Protein AF-A0A6B3GGZ6-F1 (afdb_monomer_lite)

Structure (mmCIF, N/CA/C/O backbone):
data_AF-A0A6B3GGZ6-F1
#
_entry.id   AF-A0A6B3GGZ6-F1
#
loop_
_atom_site.group_PDB
_atom_site.id
_atom_site.type_symbol
_atom_site.label_atom_id
_atom_site.label_alt_id
_atom_site.label_comp_id
_atom_site.label_asym_id
_atom_site.label_entity_id
_atom_site.label_seq_id
_atom_site.pdbx_PDB_ins_code
_atom_site.Cartn_x
_atom_site.Cartn_y
_atom_site.Cartn_z
_atom_site.occupancy
_atom_site.B_iso_or_equiv
_atom_site.auth_seq_id
_atom_site.auth_comp_id
_atom_site.auth_asym_id
_atom_site.auth_atom_id
_atom_site.pdbx_PDB_model_num
ATOM 1 N N . MET A 1 1 ? 21.243 -14.578 -27.673 1.00 45.22 1 MET A N 1
ATOM 2 C CA . MET A 1 1 ? 21.708 -15.782 -26.952 1.00 45.22 1 MET A CA 1
ATOM 3 C C . MET A 1 1 ? 20.954 -15.770 -25.636 1.00 45.22 1 MET A C 1
ATOM 5 O O . MET A 1 1 ? 21.068 -14.769 -24.945 1.00 45.22 1 MET A O 1
ATOM 9 N N . ALA A 1 2 ? 20.073 -16.740 -25.378 1.00 52.56 2 ALA A N 1
ATOM 10 C CA . ALA A 1 2 ? 19.270 -16.733 -24.153 1.00 52.56 2 ALA A CA 1
ATOM 11 C C . ALA A 1 2 ? 20.211 -16.759 -22.938 1.00 52.56 2 ALA A C 1
ATOM 13 O O . ALA A 1 2 ? 21.150 -17.553 -22.921 1.00 52.56 2 ALA A O 1
ATOM 14 N N . LEU A 1 3 ? 20.019 -15.845 -21.988 1.00 60.59 3 LEU A N 1
ATOM 15 C CA . LEU A 1 3 ? 20.798 -15.828 -20.754 1.00 60.59 3 LEU A CA 1
ATOM 16 C C . LEU A 1 3 ? 20.388 -17.015 -19.888 1.00 60.59 3 LEU A C 1
ATOM 18 O O . LEU A 1 3 ? 19.199 -17.301 -19.747 1.00 60.59 3 LEU A O 1
ATOM 22 N N . GLU A 1 4 ? 21.379 -17.684 -19.306 1.00 73.88 4 GLU A N 1
ATOM 23 C CA . GLU A 1 4 ? 21.150 -18.739 -18.322 1.00 73.88 4 GLU A CA 1
ATOM 24 C C . GLU A 1 4 ? 20.330 -18.181 -17.138 1.00 73.88 4 GLU A C 1
ATOM 26 O O . GLU A 1 4 ? 20.611 -17.059 -16.692 1.00 73.88 4 GLU A O 1
ATOM 31 N N . PRO A 1 5 ? 19.346 -18.929 -16.599 1.00 74.94 5 PRO A N 1
ATOM 32 C CA . PRO A 1 5 ? 18.453 -18.462 -15.531 1.00 74.94 5 PRO A CA 1
ATOM 33 C C . PRO A 1 5 ? 19.181 -17.844 -14.327 1.00 74.94 5 PRO A C 1
ATOM 35 O O . PRO A 1 5 ? 18.768 -16.806 -13.816 1.00 74.94 5 PRO A O 1
ATOM 38 N N . SER A 1 6 ? 20.331 -18.408 -13.947 1.00 81.81 6 SER A N 1
ATOM 39 C CA . SER A 1 6 ? 21.162 -17.928 -12.835 1.00 81.81 6 SER A CA 1
ATOM 40 C C . SER A 1 6 ? 21.778 -16.543 -13.070 1.00 81.81 6 SER A C 1
ATOM 42 O O . SER A 1 6 ? 21.967 -15.770 -12.131 1.00 81.81 6 SER A O 1
ATOM 44 N N . VAL A 1 7 ? 22.077 -16.189 -14.324 1.00 88.44 7 VAL A N 1
ATOM 45 C CA . VAL A 1 7 ? 22.629 -14.872 -14.675 1.00 88.44 7 VAL A CA 1
ATOM 46 C C . VAL A 1 7 ? 21.543 -13.806 -14.588 1.00 88.44 7 VAL A C 1
ATOM 48 O O . VAL A 1 7 ? 21.795 -12.698 -14.117 1.00 88.44 7 VAL A O 1
ATOM 51 N N . LEU A 1 8 ? 20.329 -14.139 -15.024 1.00 89.00 8 LEU A N 1
ATOM 52 C CA . LEU A 1 8 ? 19.184 -13.238 -14.954 1.00 89.00 8 LEU A CA 1
ATOM 53 C C . LEU A 1 8 ? 18.786 -12.955 -13.497 1.00 89.00 8 LEU A C 1
ATOM 55 O O . LEU A 1 8 ? 18.579 -11.799 -13.137 1.00 89.00 8 LEU A O 1
ATOM 59 N N . GLU A 1 9 ? 18.765 -13.984 -12.648 1.00 91.38 9 GLU A N 1
ATOM 60 C CA . GLU A 1 9 ? 18.542 -13.847 -11.201 1.00 91.38 9 GLU A CA 1
ATOM 61 C C . GLU A 1 9 ? 19.593 -12.952 -10.529 1.00 91.38 9 GLU A C 1
ATOM 63 O O . GLU A 1 9 ? 19.248 -12.067 -9.739 1.00 91.38 9 GLU A O 1
ATOM 68 N N . SER A 1 10 ? 20.873 -13.118 -10.885 1.00 93.81 10 SER A N 1
ATOM 69 C CA . SER A 1 10 ? 21.946 -12.249 -10.387 1.00 93.81 10 SER A CA 1
ATOM 70 C C . SER A 1 10 ? 21.726 -10.790 -10.794 1.00 93.81 10 SER A C 1
ATOM 72 O O . SER A 1 10 ? 21.858 -9.899 -9.961 1.00 93.81 10 SER A O 1
ATOM 74 N N . ARG A 1 11 ? 21.337 -10.529 -12.051 1.00 95.75 11 ARG A N 1
ATOM 75 C CA . ARG A 1 11 ? 21.076 -9.163 -12.541 1.00 95.75 11 ARG A CA 1
ATOM 76 C C . ARG A 1 11 ? 19.911 -8.499 -11.813 1.00 95.75 11 ARG A C 1
ATOM 78 O O . ARG A 1 11 ? 19.981 -7.310 -11.516 1.00 95.75 11 ARG A O 1
ATOM 85 N N . PHE A 1 12 ? 18.850 -9.248 -11.525 1.00 96.94 12 PHE A N 1
ATOM 86 C CA . PHE A 1 12 ? 17.720 -8.728 -10.759 1.00 96.94 12 PHE A CA 1
ATOM 87 C C . PHE A 1 12 ? 18.076 -8.468 -9.294 1.00 96.94 12 PHE A C 1
ATOM 89 O O . PHE A 1 12 ? 17.640 -7.459 -8.747 1.00 96.94 12 PHE A O 1
ATOM 96 N N . THR A 1 13 ? 18.900 -9.321 -8.681 1.00 97.00 13 THR A N 1
ATOM 97 C CA . THR A 1 13 ? 19.449 -9.068 -7.339 1.00 97.00 13 THR A CA 1
ATOM 98 C C . THR A 1 13 ? 20.275 -7.780 -7.325 1.00 97.00 13 THR A C 1
ATOM 100 O O . THR A 1 13 ? 20.044 -6.913 -6.485 1.00 97.00 13 THR A O 1
ATOM 103 N N . ASP A 1 14 ? 21.168 -7.599 -8.301 1.00 96.94 14 ASP A N 1
ATOM 104 C CA . ASP A 1 14 ? 21.978 -6.382 -8.429 1.00 96.94 14 ASP A CA 1
ATOM 105 C C . ASP A 1 14 ? 21.116 -5.131 -8.656 1.00 96.94 14 ASP A C 1
ATOM 107 O O . ASP A 1 14 ? 21.398 -4.069 -8.097 1.00 96.94 14 ASP A O 1
ATOM 111 N N . LEU A 1 15 ? 20.053 -5.242 -9.462 1.00 97.94 15 LEU A N 1
ATOM 112 C CA . LEU A 1 15 ? 19.096 -4.158 -9.680 1.00 97.94 15 LEU A CA 1
ATOM 113 C C . LEU A 1 15 ? 18.344 -3.807 -8.390 1.00 97.94 15 LEU A C 1
ATOM 115 O O . LEU A 1 15 ? 18.196 -2.628 -8.073 1.00 97.94 15 LEU A O 1
ATOM 119 N N . ALA A 1 16 ? 17.881 -4.814 -7.651 1.00 97.06 16 ALA A N 1
ATOM 120 C CA . ALA A 1 16 ? 17.139 -4.615 -6.414 1.00 97.06 16 ALA A CA 1
ATOM 121 C C . ALA A 1 16 ? 17.994 -3.947 -5.332 1.00 97.06 16 ALA A C 1
ATOM 123 O O . ALA A 1 16 ? 17.495 -3.088 -4.616 1.00 97.06 16 ALA A O 1
ATOM 124 N N . VAL A 1 17 ? 19.284 -4.286 -5.250 1.00 96.50 17 VAL A N 1
ATOM 125 C CA . VAL A 1 17 ? 20.232 -3.613 -4.348 1.00 96.50 17 VAL A CA 1
ATOM 126 C C . VAL A 1 17 ? 20.495 -2.166 -4.781 1.00 96.50 17 VAL A C 1
ATOM 128 O O . VAL A 1 17 ? 20.701 -1.302 -3.932 1.00 96.50 17 VAL A O 1
ATOM 131 N N . ALA A 1 18 ? 20.496 -1.885 -6.086 1.00 96.62 18 ALA A N 1
ATOM 132 C CA . ALA A 1 18 ? 20.765 -0.548 -6.611 1.00 96.62 18 ALA A CA 1
ATOM 133 C C . ALA A 1 18 ? 19.566 0.415 -6.513 1.00 96.62 18 ALA A C 1
ATOM 135 O O . ALA A 1 18 ? 19.774 1.625 -6.437 1.00 96.62 18 ALA A O 1
ATOM 136 N N . SER A 1 19 ? 18.327 -0.086 -6.559 1.00 97.06 19 SER A N 1
ATOM 137 C CA . SER A 1 19 ? 17.125 0.750 -6.438 1.00 97.06 19 SER A CA 1
ATOM 138 C C . SER A 1 19 ? 16.819 1.035 -4.973 1.00 97.06 19 SER A C 1
ATOM 140 O O . SER A 1 19 ? 16.546 0.118 -4.200 1.00 97.06 19 SER A O 1
ATOM 142 N N . ALA A 1 20 ? 16.780 2.316 -4.603 1.00 93.94 20 ALA A N 1
ATOM 143 C CA . ALA A 1 20 ? 16.434 2.714 -3.242 1.00 93.94 20 ALA A CA 1
ATOM 144 C C . ALA A 1 20 ? 14.936 2.528 -2.945 1.00 93.94 20 ALA A C 1
ATOM 146 O O . ALA A 1 20 ? 14.547 2.413 -1.785 1.00 93.94 20 ALA A O 1
ATOM 147 N N . ASN A 1 21 ? 14.099 2.502 -3.988 1.00 96.81 21 ASN A N 1
ATOM 148 C CA . ASN A 1 21 ? 12.647 2.597 -3.860 1.00 96.81 21 ASN A CA 1
ATOM 149 C C . ASN A 1 21 ? 11.876 1.339 -4.277 1.00 96.81 21 ASN A C 1
ATOM 151 O O . ASN A 1 21 ? 10.720 1.208 -3.894 1.00 96.81 21 ASN A O 1
ATOM 155 N N . PHE A 1 22 ? 12.452 0.422 -5.062 1.00 98.25 22 PHE A N 1
ATOM 156 C CA . PHE A 1 22 ? 11.686 -0.687 -5.657 1.00 98.25 22 PHE A CA 1
ATOM 157 C C . PHE A 1 22 ? 12.299 -2.072 -5.440 1.00 98.25 22 PHE A C 1
ATOM 159 O O . PHE A 1 22 ? 11.665 -3.074 -5.775 1.00 98.25 22 PHE A O 1
ATOM 166 N N . GLY A 1 23 ? 13.494 -2.163 -4.849 1.00 97.19 23 GLY A N 1
ATOM 167 C CA . GLY A 1 23 ? 14.188 -3.437 -4.645 1.00 97.19 23 GLY A CA 1
ATOM 168 C C . GLY A 1 23 ? 13.406 -4.466 -3.823 1.00 97.19 23 GLY A C 1
ATOM 169 O O . GLY A 1 23 ? 13.467 -5.661 -4.110 1.00 97.19 23 GLY A O 1
ATOM 170 N N . PHE A 1 24 ? 12.593 -4.013 -2.863 1.00 96.38 24 PHE A N 1
ATOM 171 C CA . PHE A 1 24 ? 11.777 -4.885 -2.008 1.00 96.38 24 PHE A CA 1
ATOM 172 C C . PHE A 1 24 ? 10.701 -5.678 -2.768 1.00 96.38 24 PHE A C 1
ATOM 174 O O . PHE A 1 24 ? 10.154 -6.639 -2.234 1.00 96.38 24 PHE A O 1
ATOM 181 N N . LEU A 1 25 ? 10.391 -5.315 -4.018 1.00 97.38 25 LEU A N 1
ATOM 182 C CA . LEU A 1 25 ? 9.430 -6.046 -4.847 1.00 97.38 25 LEU A CA 1
ATOM 183 C C . LEU A 1 25 ? 10.016 -7.308 -5.488 1.00 97.38 25 LEU A C 1
ATOM 185 O O . LEU A 1 25 ? 9.256 -8.087 -6.065 1.00 97.38 25 LEU A O 1
ATOM 189 N N . LEU A 1 26 ? 11.333 -7.529 -5.403 1.00 97.12 26 LEU A N 1
ATOM 190 C CA . LEU A 1 26 ? 11.998 -8.643 -6.082 1.00 97.12 26 LEU A CA 1
ATOM 191 C C . LEU A 1 26 ? 11.395 -10.022 -5.747 1.00 97.12 26 LEU A C 1
ATOM 193 O O . LEU A 1 26 ? 11.149 -10.783 -6.684 1.00 97.12 26 LEU A O 1
ATOM 197 N N . PRO A 1 27 ? 11.065 -10.350 -4.480 1.00 95.38 27 PRO A N 1
ATOM 198 C CA . PRO A 1 27 ? 10.418 -11.623 -4.151 1.00 95.38 27 PRO A CA 1
ATOM 199 C C . PRO A 1 27 ? 8.980 -11.747 -4.678 1.00 95.38 27 PRO A C 1
ATOM 201 O O . PRO A 1 27 ? 8.392 -12.826 -4.609 1.00 95.38 27 PRO A O 1
ATOM 204 N N . HIS A 1 28 ? 8.377 -10.650 -5.145 1.00 94.00 28 HIS A N 1
ATOM 205 C CA . HIS A 1 28 ? 6.959 -10.579 -5.487 1.00 94.00 28 HIS A CA 1
ATOM 206 C C . HIS A 1 28 ? 6.703 -10.551 -6.992 1.00 94.00 28 HIS A C 1
ATOM 208 O O . HIS A 1 28 ? 5.850 -11.309 -7.449 1.00 94.00 28 HIS A O 1
ATOM 214 N N . GLU A 1 29 ? 7.401 -9.697 -7.745 1.00 95.62 29 GLU A N 1
ATOM 215 C CA . GLU A 1 29 ? 7.378 -9.691 -9.214 1.00 95.62 29 GLU A CA 1
ATOM 216 C C . GLU A 1 29 ? 8.569 -8.875 -9.771 1.00 95.62 29 GLU A C 1
ATOM 218 O O . GLU A 1 29 ? 8.569 -7.643 -9.671 1.00 95.62 29 GLU A O 1
ATOM 223 N N . PRO A 1 30 ? 9.574 -9.523 -10.396 1.00 96.69 30 PRO A N 1
ATOM 224 C CA . PRO A 1 30 ? 10.767 -8.852 -10.921 1.00 96.69 30 PRO A CA 1
ATOM 225 C C . PRO A 1 30 ? 10.483 -7.734 -11.933 1.00 96.69 30 PRO A C 1
ATOM 227 O O . PRO A 1 30 ? 11.198 -6.729 -11.951 1.00 96.69 30 PRO A O 1
ATOM 230 N N . LEU A 1 31 ? 9.427 -7.848 -12.752 1.00 97.19 31 LEU A N 1
ATOM 231 C CA . LEU A 1 31 ? 9.066 -6.774 -13.686 1.00 97.19 31 LEU A CA 1
ATOM 232 C C . LEU A 1 31 ? 8.640 -5.482 -12.981 1.00 97.19 31 LEU A C 1
ATOM 234 O O . LEU A 1 31 ? 8.878 -4.400 -13.519 1.00 97.19 31 LEU A O 1
ATOM 238 N N . LEU A 1 32 ? 8.054 -5.563 -11.783 1.00 98.19 32 LEU A N 1
ATOM 239 C CA . LEU A 1 32 ? 7.732 -4.367 -11.005 1.00 98.19 32 LEU A CA 1
ATOM 240 C C . LEU A 1 32 ? 9.001 -3.661 -10.517 1.00 98.19 32 LEU A C 1
ATOM 242 O O . LEU A 1 32 ? 9.053 -2.432 -10.550 1.00 98.19 32 LEU A O 1
ATOM 246 N N . VAL A 1 33 ? 10.041 -4.417 -10.138 1.00 98.44 33 VAL A N 1
ATOM 247 C CA . VAL A 1 33 ? 11.360 -3.850 -9.805 1.00 98.44 33 VAL A CA 1
ATOM 248 C C . VAL A 1 33 ? 11.937 -3.137 -11.023 1.00 98.44 33 VAL A C 1
ATOM 250 O O . VAL A 1 33 ? 12.353 -1.989 -10.915 1.00 98.44 33 VAL A O 1
ATOM 253 N N . LEU A 1 34 ? 11.924 -3.789 -12.191 1.00 98.50 34 LEU A N 1
ATOM 254 C CA . LEU A 1 34 ? 12.492 -3.226 -13.416 1.00 98.50 34 LEU A CA 1
ATOM 255 C C . LEU A 1 34 ? 11.793 -1.937 -13.840 1.00 98.50 34 LEU A C 1
ATOM 257 O O . LEU A 1 34 ? 12.469 -0.933 -14.056 1.00 98.50 34 LEU A O 1
ATOM 261 N N . TYR A 1 35 ? 10.461 -1.926 -13.924 1.00 98.50 35 TYR A N 1
ATOM 262 C CA . TYR A 1 35 ? 9.738 -0.716 -14.314 1.00 98.50 35 TYR A CA 1
ATOM 263 C C . TYR A 1 35 ? 9.822 0.384 -13.249 1.00 98.50 35 TYR A C 1
ATOM 265 O O . TYR A 1 35 ? 10.009 1.543 -13.608 1.00 98.50 35 TYR A O 1
ATOM 273 N N . GLY A 1 36 ? 9.767 0.048 -11.956 1.00 98.19 36 GLY A N 1
ATOM 274 C CA . GLY A 1 36 ? 9.939 1.022 -10.875 1.00 98.19 36 GLY A CA 1
ATOM 275 C C . GLY A 1 36 ? 11.328 1.671 -10.889 1.00 98.19 36 GLY A C 1
ATOM 276 O O . GLY A 1 36 ? 11.446 2.895 -10.948 1.00 98.19 36 GLY A O 1
ATOM 277 N N . ALA A 1 37 ? 12.384 0.855 -10.956 1.00 98.31 37 ALA A N 1
ATOM 278 C CA . ALA A 1 37 ? 13.765 1.318 -11.086 1.00 98.31 37 ALA A CA 1
ATOM 279 C C . ALA A 1 37 ? 13.993 2.129 -12.373 1.00 98.31 37 ALA A C 1
ATOM 281 O O . ALA A 1 37 ? 14.742 3.104 -12.369 1.00 98.31 37 ALA A O 1
ATOM 282 N N . SER A 1 38 ? 13.318 1.765 -13.467 1.00 98.12 38 SER A N 1
ATOM 283 C CA . SER A 1 38 ? 13.341 2.517 -14.727 1.00 98.12 38 SER A CA 1
ATOM 284 C C . SER A 1 38 ? 12.743 3.915 -14.583 1.00 98.12 38 SER A C 1
ATOM 286 O O . SER A 1 38 ? 13.268 4.854 -15.180 1.00 98.12 38 SER A O 1
ATOM 288 N N . CYS A 1 39 ? 11.674 4.064 -13.793 1.00 96.44 39 CYS A N 1
ATOM 289 C CA . CYS A 1 39 ? 11.103 5.370 -13.460 1.00 96.44 39 CYS A CA 1
ATOM 290 C C . CYS A 1 39 ? 12.094 6.190 -12.631 1.00 96.44 39 CYS A C 1
ATOM 292 O O . CYS A 1 39 ? 12.425 7.317 -12.991 1.00 96.44 39 CYS A O 1
ATOM 294 N N . GLU A 1 40 ? 12.588 5.599 -11.540 1.00 96.38 40 GLU A N 1
ATOM 295 C CA . GLU A 1 40 ? 13.521 6.220 -10.595 1.00 96.38 40 GLU A CA 1
ATOM 296 C C . GLU A 1 40 ? 14.785 6.736 -11.297 1.00 96.38 40 GLU A C 1
ATOM 298 O O . GLU A 1 40 ? 15.144 7.903 -11.151 1.00 96.38 40 GLU A O 1
ATOM 303 N N . ALA A 1 41 ? 15.415 5.899 -12.126 1.00 97.56 41 ALA A N 1
ATOM 304 C CA . ALA A 1 41 ? 16.656 6.215 -12.831 1.00 97.56 41 ALA A CA 1
ATOM 305 C C . ALA A 1 41 ? 16.530 7.377 -13.829 1.00 97.56 41 ALA A C 1
ATOM 307 O O . ALA A 1 41 ? 17.515 8.066 -14.108 1.00 97.56 41 ALA A O 1
ATOM 308 N N . ARG A 1 42 ? 15.334 7.571 -14.398 1.00 95.94 42 ARG A N 1
ATOM 309 C CA . ARG A 1 42 ? 15.106 8.475 -15.533 1.00 95.94 42 ARG A CA 1
ATOM 310 C C . ARG A 1 42 ? 14.346 9.743 -15.185 1.00 95.94 42 ARG A C 1
ATOM 312 O O . ARG A 1 42 ? 14.390 10.678 -15.973 1.00 95.94 42 ARG A O 1
ATOM 319 N N . ALA A 1 43 ? 13.695 9.821 -14.026 1.00 94.12 43 ALA A N 1
ATOM 320 C CA . ALA A 1 43 ? 12.831 10.950 -13.669 1.00 94.12 43 ALA A CA 1
ATOM 321 C C . ALA A 1 43 ? 13.504 12.326 -13.847 1.00 94.12 43 ALA A C 1
ATOM 323 O O . ALA A 1 43 ? 12.873 13.270 -14.310 1.00 94.12 43 ALA A O 1
ATOM 324 N N . ALA A 1 44 ? 14.799 12.427 -13.528 1.00 92.31 44 ALA A N 1
ATOM 325 C CA . ALA A 1 44 ? 15.562 13.670 -13.639 1.00 92.31 44 ALA A CA 1
ATOM 326 C C . ALA A 1 44 ? 16.215 13.900 -15.019 1.00 92.31 44 ALA A C 1
ATOM 328 O O . ALA A 1 44 ? 16.563 15.032 -15.350 1.00 92.31 44 ALA A O 1
ATOM 329 N N . THR A 1 45 ? 16.428 12.847 -15.813 1.00 94.38 45 THR A N 1
ATOM 330 C CA . THR A 1 45 ? 17.270 12.882 -17.027 1.00 94.38 45 THR A CA 1
ATOM 331 C C . THR A 1 45 ? 16.494 12.652 -18.321 1.00 94.38 45 THR A C 1
ATOM 333 O O . THR A 1 45 ? 16.873 13.195 -19.355 1.00 94.38 45 THR A O 1
ATOM 336 N N . ALA A 1 46 ? 15.417 11.872 -18.267 1.00 95.69 46 ALA A N 1
ATOM 337 C CA . ALA A 1 46 ? 14.555 11.501 -19.382 1.00 95.69 46 ALA A CA 1
ATOM 338 C C . ALA A 1 46 ? 13.096 11.348 -18.887 1.00 95.69 46 ALA A C 1
ATOM 340 O O . ALA A 1 46 ? 12.588 10.226 -18.775 1.00 95.69 46 ALA A O 1
ATOM 341 N N . PRO A 1 47 ? 12.402 12.459 -18.564 1.00 94.94 47 PRO A N 1
ATOM 342 C CA . PRO A 1 47 ? 11.077 12.423 -17.940 1.00 94.94 47 PRO A CA 1
ATOM 343 C C . PRO A 1 47 ? 10.028 11.674 -18.775 1.00 94.94 47 PRO A C 1
ATOM 345 O O . PRO A 1 47 ? 9.265 10.883 -18.228 1.00 94.94 47 PRO A O 1
ATOM 348 N N . ALA A 1 48 ? 10.030 11.827 -20.103 1.00 93.81 48 ALA A N 1
ATOM 349 C CA . ALA A 1 48 ? 9.108 11.103 -20.984 1.00 93.81 48 ALA A CA 1
ATOM 350 C C . ALA A 1 48 ? 9.267 9.570 -20.896 1.00 93.81 48 ALA A C 1
ATOM 352 O O . ALA A 1 48 ? 8.277 8.835 -20.877 1.00 93.81 48 ALA A O 1
ATOM 353 N N . GLU A 1 49 ? 10.505 9.077 -20.794 1.00 95.56 49 GLU A N 1
ATOM 354 C CA . GLU A 1 49 ? 10.785 7.649 -20.604 1.00 95.56 49 GLU A CA 1
ATOM 355 C C . GLU A 1 49 ? 10.371 7.176 -19.203 1.00 95.56 49 GLU A C 1
ATOM 357 O O . GLU A 1 49 ? 9.824 6.081 -19.064 1.00 95.56 49 GLU A O 1
ATOM 362 N N . ALA A 1 50 ? 10.562 8.007 -18.171 1.00 96.25 50 ALA A N 1
ATOM 363 C CA . ALA A 1 50 ? 10.096 7.708 -16.817 1.00 96.25 50 ALA A CA 1
ATOM 364 C C . ALA A 1 50 ? 8.563 7.584 -16.756 1.00 96.25 50 ALA A C 1
ATOM 366 O O . ALA A 1 50 ? 8.045 6.634 -16.173 1.00 96.25 50 ALA A O 1
ATOM 367 N N . VAL A 1 51 ? 7.828 8.483 -17.421 1.00 95.56 51 VAL A N 1
ATOM 368 C CA . VAL A 1 51 ? 6.360 8.412 -17.537 1.00 95.56 51 VAL A CA 1
ATOM 369 C C . VAL A 1 51 ? 5.922 7.136 -18.266 1.00 95.56 51 VAL A C 1
ATOM 371 O O . VAL A 1 51 ? 4.970 6.472 -17.848 1.00 95.56 51 VAL A O 1
ATOM 374 N N . ALA A 1 52 ? 6.614 6.756 -19.345 1.00 95.00 52 ALA A N 1
ATOM 375 C CA . ALA A 1 52 ? 6.321 5.518 -20.063 1.00 95.00 52 ALA A CA 1
ATOM 376 C C . ALA A 1 52 ? 6.551 4.276 -19.182 1.00 95.00 52 ALA A C 1
ATOM 378 O O . ALA A 1 52 ? 5.697 3.385 -19.145 1.00 95.00 52 ALA A O 1
ATOM 379 N N . ALA A 1 53 ? 7.655 4.239 -18.432 1.00 96.81 53 ALA A N 1
ATOM 380 C CA . ALA A 1 53 ? 7.938 3.176 -17.471 1.00 96.81 53 ALA A CA 1
ATOM 381 C C . ALA A 1 53 ? 6.889 3.121 -16.345 1.00 96.81 53 ALA A C 1
ATOM 383 O O . ALA A 1 53 ? 6.465 2.029 -15.971 1.00 96.81 53 ALA A O 1
ATOM 384 N N . ALA A 1 54 ? 6.397 4.270 -15.871 1.00 97.12 54 ALA A N 1
ATOM 385 C CA . ALA A 1 54 ? 5.393 4.348 -14.808 1.00 97.12 54 ALA A CA 1
ATOM 386 C C . ALA A 1 54 ? 4.052 3.737 -15.241 1.00 97.12 54 ALA A C 1
ATOM 388 O O . ALA A 1 54 ? 3.410 2.998 -14.492 1.00 97.12 54 ALA A O 1
ATOM 389 N N . ARG A 1 55 ? 3.656 3.964 -16.497 1.00 95.12 55 ARG A N 1
ATOM 390 C CA . ARG A 1 55 ? 2.480 3.314 -17.098 1.00 95.12 55 ARG A CA 1
ATOM 391 C C . ARG A 1 55 ? 2.657 1.802 -17.198 1.00 95.12 55 ARG A C 1
ATOM 393 O O . ARG A 1 55 ? 1.760 1.049 -16.830 1.00 95.12 55 ARG A O 1
ATOM 400 N N . GLN A 1 56 ? 3.835 1.348 -17.630 1.00 95.62 56 GLN A N 1
ATOM 401 C CA . GLN A 1 56 ? 4.136 -0.084 -17.689 1.00 95.62 56 GLN A CA 1
ATOM 402 C C . GLN A 1 56 ? 4.160 -0.742 -16.303 1.00 95.62 56 GLN A C 1
ATOM 404 O O . GLN A 1 56 ? 3.655 -1.855 -16.157 1.00 95.62 56 GLN A O 1
ATOM 409 N N . PHE A 1 57 ? 4.668 -0.046 -15.282 1.00 97.81 57 PHE A N 1
ATOM 410 C CA . PHE A 1 57 ? 4.582 -0.476 -13.886 1.00 97.81 57 PHE A CA 1
ATOM 411 C C . PHE A 1 57 ? 3.120 -0.687 -13.467 1.00 97.81 57 PHE A C 1
ATOM 413 O O . PHE A 1 57 ? 2.770 -1.749 -12.951 1.00 97.81 57 PHE A O 1
ATOM 420 N N . GLY A 1 58 ? 2.251 0.289 -13.753 1.00 95.38 58 GLY A N 1
ATOM 421 C CA . GLY A 1 58 ? 0.816 0.188 -13.492 1.00 95.38 58 GLY A CA 1
ATOM 422 C C . GLY A 1 58 ? 0.156 -0.988 -14.217 1.00 95.38 58 GLY A C 1
ATOM 423 O O . GLY A 1 58 ? -0.619 -1.729 -13.615 1.00 95.38 58 GLY A O 1
ATOM 424 N N . ASP A 1 59 ? 0.492 -1.220 -15.48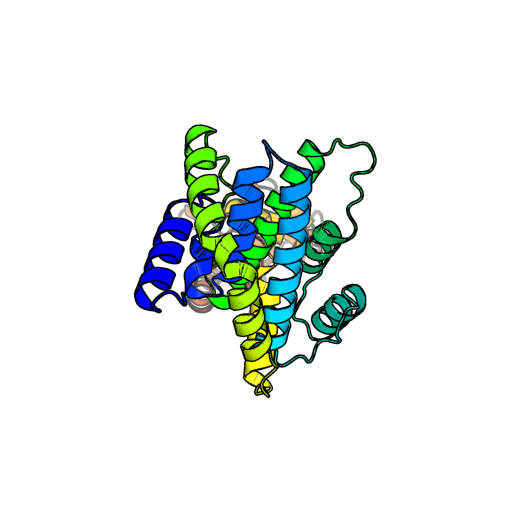5 1.00 93.38 59 ASP A N 1
ATOM 425 C CA . ASP A 1 59 ? -0.047 -2.350 -16.249 1.00 93.38 59 ASP A CA 1
ATOM 426 C C . ASP A 1 59 ? 0.347 -3.712 -15.668 1.00 93.38 59 ASP A C 1
ATOM 428 O O . ASP A 1 59 ? -0.513 -4.588 -15.521 1.00 93.38 59 ASP A O 1
ATOM 432 N N . VAL A 1 60 ? 1.625 -3.893 -15.319 1.00 95.19 60 VAL A N 1
ATOM 433 C CA . VAL A 1 60 ? 2.108 -5.128 -14.682 1.00 95.19 60 VAL A CA 1
ATOM 434 C C . VAL A 1 60 ? 1.443 -5.318 -13.326 1.00 95.19 60 VAL A C 1
ATOM 436 O O . VAL A 1 60 ? 0.970 -6.414 -13.030 1.00 95.19 60 VAL A O 1
ATOM 439 N N . LEU A 1 61 ? 1.331 -4.258 -12.522 1.00 95.94 61 LEU A N 1
ATOM 440 C CA . LEU A 1 61 ? 0.705 -4.341 -11.208 1.00 95.94 61 LEU A CA 1
ATOM 441 C C . LEU A 1 61 ? -0.775 -4.721 -11.312 1.00 95.94 61 LEU A C 1
ATOM 443 O O . LEU A 1 61 ? -1.235 -5.603 -10.592 1.00 95.94 61 LEU A O 1
ATOM 447 N N . ALA A 1 62 ? -1.525 -4.108 -12.231 1.00 94.19 62 ALA A N 1
ATOM 448 C CA . ALA A 1 62 ? -2.927 -4.452 -12.452 1.00 94.19 62 ALA A CA 1
ATOM 449 C C . ALA A 1 62 ? -3.089 -5.919 -12.885 1.00 94.19 62 ALA A C 1
ATOM 451 O O . ALA A 1 62 ? -3.958 -6.622 -12.365 1.00 94.19 62 ALA A O 1
ATOM 452 N N . ALA A 1 63 ? -2.239 -6.398 -13.799 1.00 92.94 63 ALA A N 1
ATOM 453 C CA . ALA A 1 63 ? -2.234 -7.796 -14.225 1.00 92.94 63 ALA A CA 1
ATOM 454 C C . ALA A 1 63 ? -1.905 -8.751 -13.065 1.00 92.94 63 ALA A C 1
ATOM 456 O O . ALA A 1 63 ? -2.589 -9.759 -12.886 1.00 92.94 63 ALA A O 1
ATOM 457 N N . GLU A 1 64 ? -0.931 -8.397 -12.227 1.00 92.94 64 GLU A N 1
ATOM 458 C CA . GLU A 1 64 ? -0.541 -9.178 -11.054 1.00 92.94 64 GLU A CA 1
ATOM 459 C C . GLU A 1 64 ? -1.658 -9.243 -9.997 1.00 92.94 64 GLU A C 1
ATOM 461 O O . GLU A 1 64 ? -1.929 -10.310 -9.442 1.00 92.94 64 GLU A O 1
ATOM 466 N N . LEU A 1 65 ? -2.386 -8.144 -9.769 1.00 92.81 65 LEU A N 1
ATOM 467 C CA . LEU A 1 65 ? -3.576 -8.139 -8.909 1.00 92.81 65 LEU A CA 1
ATOM 468 C C . LEU A 1 65 ? -4.699 -9.013 -9.471 1.00 92.81 65 LEU A C 1
ATOM 470 O O . LEU A 1 65 ? -5.356 -9.733 -8.717 1.00 92.81 65 LEU A O 1
ATOM 474 N N . GLY A 1 66 ? -4.910 -8.976 -10.790 1.00 92.44 66 GLY A N 1
ATOM 475 C CA . GLY A 1 66 ? -5.866 -9.847 -11.472 1.00 92.44 66 GLY A CA 1
ATOM 476 C C . GLY A 1 66 ? -5.520 -11.322 -11.281 1.00 92.44 66 GLY A C 1
ATOM 477 O O . GLY A 1 66 ? -6.379 -12.115 -10.889 1.00 92.44 66 GLY A O 1
ATOM 478 N N . ARG A 1 67 ? -4.242 -11.675 -11.468 1.00 91.25 67 ARG A N 1
ATOM 479 C CA . ARG A 1 67 ? -3.719 -13.026 -11.248 1.00 91.25 67 ARG A CA 1
ATOM 480 C C . ARG A 1 67 ? -3.935 -13.482 -9.804 1.00 91.25 67 ARG A C 1
ATOM 482 O O . ARG A 1 67 ? -4.521 -14.542 -9.595 1.00 91.25 67 ARG A O 1
ATOM 489 N N . ARG A 1 68 ? -3.524 -12.675 -8.816 1.00 90.69 68 ARG A N 1
ATOM 490 C CA . ARG A 1 68 ? -3.662 -12.991 -7.381 1.00 90.69 68 ARG A CA 1
ATOM 491 C C . ARG A 1 68 ? -5.113 -13.106 -6.941 1.00 90.69 68 ARG A C 1
ATOM 493 O O . ARG A 1 68 ? -5.442 -14.026 -6.213 1.00 90.69 68 ARG A O 1
ATOM 500 N N . GLY A 1 69 ? -5.980 -12.202 -7.392 1.00 90.56 69 GLY A N 1
ATOM 501 C CA . GLY A 1 69 ? -7.401 -12.206 -7.041 1.00 90.56 69 GLY A CA 1
ATOM 502 C C . GLY A 1 69 ? -8.238 -13.227 -7.819 1.00 90.56 69 GLY A C 1
ATOM 503 O O . GLY A 1 69 ? -9.446 -13.328 -7.587 1.00 90.56 69 GLY A O 1
ATOM 504 N N . GLY A 1 70 ? -7.654 -13.955 -8.778 1.00 90.62 70 GLY A N 1
ATOM 505 C CA . GLY A 1 70 ? -8.387 -14.830 -9.698 1.00 90.62 70 GLY A CA 1
ATOM 506 C C . GLY A 1 70 ? -9.404 -14.069 -10.563 1.00 90.62 70 GLY A C 1
ATOM 507 O O . GLY A 1 70 ? -10.479 -14.589 -10.872 1.00 90.62 70 GLY A O 1
ATOM 508 N N . VAL A 1 71 ? -9.122 -12.804 -10.889 1.00 90.00 71 VAL A N 1
ATOM 509 C CA . VAL A 1 71 ? -9.982 -11.923 -11.690 1.00 90.00 71 VAL A CA 1
ATOM 510 C C . VAL A 1 71 ? -9.455 -11.893 -13.117 1.00 90.00 71 VAL A C 1
ATOM 512 O O . VAL A 1 71 ? -8.335 -11.459 -13.378 1.00 90.00 71 VAL A O 1
ATOM 515 N N . ARG A 1 72 ? -10.280 -12.329 -14.073 1.00 88.62 72 ARG A N 1
ATOM 516 C CA . ARG A 1 72 ? -9.927 -12.242 -15.490 1.00 88.62 72 ARG A CA 1
ATOM 517 C C . ARG A 1 72 ? -10.089 -10.816 -15.989 1.00 88.62 72 ARG A C 1
ATOM 519 O O . ARG A 1 72 ? -11.198 -10.292 -16.047 1.00 88.62 72 ARG A O 1
ATOM 526 N N . LEU A 1 73 ? -8.969 -10.229 -16.384 1.00 88.69 73 LEU A N 1
ATOM 527 C CA . LEU A 1 73 ? -8.910 -8.880 -16.913 1.00 88.69 73 LEU A CA 1
ATOM 528 C C . LEU A 1 73 ? -9.039 -8.880 -18.445 1.00 88.69 73 LEU A C 1
ATOM 530 O O . LEU A 1 73 ? -8.440 -9.732 -19.105 1.00 88.69 73 LEU A O 1
ATOM 534 N N . PRO A 1 74 ? -9.811 -7.946 -19.031 1.00 85.81 74 PRO A N 1
ATOM 535 C CA . PRO A 1 74 ? -9.915 -7.796 -20.477 1.00 85.81 74 PRO A CA 1
ATOM 536 C C . PRO A 1 74 ? -8.584 -7.325 -21.073 1.00 85.81 74 PRO A C 1
ATOM 538 O O . PRO A 1 74 ? -7.756 -6.709 -20.398 1.00 85.81 74 PRO A O 1
ATOM 541 N N . ALA A 1 75 ? -8.362 -7.598 -22.355 1.00 79.69 75 ALA A N 1
ATOM 542 C CA . ALA A 1 75 ? -7.217 -7.056 -23.081 1.00 79.69 75 ALA A CA 1
ATOM 543 C C . ALA A 1 75 ? -7.438 -5.570 -23.427 1.00 79.69 75 ALA A C 1
ATOM 545 O O . ALA A 1 75 ? -8.544 -5.181 -23.791 1.00 79.69 75 ALA A O 1
ATOM 546 N N . GLY A 1 76 ? -6.383 -4.756 -23.338 1.00 73.00 76 GLY A N 1
ATOM 547 C CA . GLY A 1 76 ? -6.307 -3.412 -23.934 1.00 73.00 76 GLY A CA 1
ATOM 548 C C . GLY A 1 76 ? -7.047 -2.269 -23.225 1.00 73.00 76 GLY A C 1
ATOM 549 O O . GLY A 1 76 ? -6.532 -1.157 -23.222 1.00 73.00 76 GLY A O 1
ATOM 550 N N . ASP A 1 77 ? -8.205 -2.502 -22.601 1.00 83.56 77 ASP A N 1
ATOM 551 C CA . ASP A 1 77 ? -8.945 -1.440 -21.898 1.00 83.56 77 ASP A CA 1
ATOM 552 C C . ASP A 1 77 ? -8.566 -1.372 -20.419 1.00 83.56 77 ASP A C 1
ATOM 554 O O . ASP A 1 77 ? -9.091 -2.092 -19.567 1.00 83.56 77 ASP A O 1
ATOM 558 N N . GLN A 1 78 ? -7.645 -0.471 -20.112 1.00 83.25 78 GLN A N 1
ATOM 559 C CA . GLN A 1 78 ? -7.152 -0.284 -18.764 1.00 83.25 78 GLN A CA 1
ATOM 560 C C . GLN A 1 78 ? -8.200 0.249 -17.787 1.00 83.25 78 GLN A C 1
ATOM 562 O O . GLN A 1 78 ? -8.220 -0.178 -16.634 1.00 83.25 78 GLN A O 1
ATOM 567 N N . LEU A 1 79 ? -9.111 1.118 -18.228 1.00 86.31 79 LEU A N 1
ATOM 568 C CA . LEU A 1 79 ? -10.177 1.600 -17.355 1.00 86.31 79 LEU A CA 1
ATOM 569 C C . LEU A 1 79 ? -11.091 0.443 -16.953 1.00 86.31 79 LEU A C 1
ATOM 571 O O . LEU A 1 79 ? -11.383 0.275 -15.769 1.00 86.31 79 LEU A O 1
ATOM 575 N N . ALA A 1 80 ? -11.469 -0.401 -17.916 1.00 89.69 80 ALA A N 1
ATOM 576 C CA . ALA A 1 80 ? -12.258 -1.593 -17.632 1.00 89.69 80 ALA A CA 1
ATOM 577 C C . ALA A 1 80 ? -11.526 -2.562 -16.690 1.00 89.69 80 ALA A C 1
ATOM 579 O O . ALA A 1 80 ? -12.157 -3.161 -15.816 1.00 89.69 80 ALA A O 1
ATOM 580 N N . ARG A 1 81 ? -10.197 -2.701 -16.815 1.00 91.00 81 ARG A N 1
ATOM 581 C CA . ARG A 1 81 ? -9.387 -3.496 -15.874 1.00 91.00 81 ARG A CA 1
ATOM 582 C C . ARG A 1 81 ? -9.484 -2.954 -14.451 1.00 91.00 81 ARG A C 1
ATOM 584 O O . ARG A 1 81 ? -9.779 -3.720 -13.534 1.00 91.00 81 ARG A O 1
ATOM 591 N N . LEU A 1 82 ? -9.273 -1.650 -14.270 1.00 92.44 82 LEU A N 1
ATOM 592 C CA . LEU A 1 82 ? -9.342 -1.005 -12.956 1.00 92.44 82 LEU A CA 1
ATOM 593 C C . LEU A 1 82 ? -10.755 -1.090 -12.363 1.00 92.44 82 LEU A C 1
ATOM 595 O O . LEU A 1 82 ? -10.910 -1.371 -11.177 1.00 92.44 82 LEU A O 1
ATOM 599 N N . ASP A 1 83 ? -11.794 -0.933 -13.184 1.00 91.81 83 ASP A N 1
ATOM 600 C CA . ASP A 1 83 ? -13.187 -1.114 -12.767 1.00 91.81 83 ASP A CA 1
ATOM 601 C C . ASP A 1 83 ? -13.484 -2.526 -12.279 1.00 91.81 83 ASP A C 1
ATOM 603 O O . ASP A 1 83 ? -14.127 -2.696 -11.240 1.00 91.81 83 ASP A O 1
ATOM 607 N N . LEU A 1 84 ? -13.001 -3.542 -12.991 1.00 93.06 84 LEU A N 1
ATOM 608 C CA . LEU A 1 84 ? -13.180 -4.932 -12.587 1.00 93.06 84 LEU A CA 1
ATOM 609 C C . LEU A 1 84 ? -12.449 -5.244 -11.283 1.00 93.06 84 LEU A C 1
ATOM 611 O O . LEU A 1 84 ? -13.036 -5.865 -10.399 1.00 93.06 84 LEU A O 1
ATOM 615 N N . LEU A 1 85 ? -11.211 -4.774 -11.125 1.00 93.25 85 LEU A N 1
ATOM 616 C CA . LEU A 1 85 ? -10.449 -4.959 -9.889 1.00 93.25 85 LEU A CA 1
ATOM 617 C C . LEU A 1 85 ? -11.095 -4.234 -8.698 1.00 93.25 85 LEU A C 1
ATOM 619 O O . LEU A 1 85 ? -11.184 -4.806 -7.611 1.00 93.25 85 LEU A O 1
ATOM 623 N N . SER A 1 86 ? -11.610 -3.015 -8.889 1.00 93.31 86 SER A N 1
ATOM 624 C CA . SER A 1 86 ? -12.351 -2.295 -7.843 1.00 93.31 86 SER A CA 1
ATOM 625 C C . SER A 1 86 ? -13.644 -3.008 -7.456 1.00 93.31 86 SER A C 1
ATOM 627 O O . SER A 1 86 ? -13.918 -3.165 -6.268 1.00 93.31 86 SER A O 1
ATOM 629 N N . ARG A 1 87 ? -14.425 -3.495 -8.431 1.00 91.69 87 ARG A N 1
ATOM 630 C CA . ARG A 1 87 ? -15.644 -4.282 -8.162 1.00 91.69 87 ARG A CA 1
ATOM 631 C C . ARG A 1 87 ? -15.337 -5.600 -7.456 1.00 91.69 87 ARG A C 1
ATOM 633 O O . ARG A 1 87 ? -16.132 -6.041 -6.635 1.00 91.69 87 ARG A O 1
ATOM 640 N N . ALA A 1 88 ? -14.182 -6.197 -7.741 1.00 90.25 88 ALA A N 1
ATOM 641 C CA . ALA A 1 88 ? -13.681 -7.374 -7.042 1.00 90.25 88 ALA A CA 1
ATOM 642 C C . ALA A 1 88 ? -13.117 -7.065 -5.640 1.00 90.25 88 ALA A C 1
ATOM 644 O O . ALA A 1 88 ? -12.676 -7.983 -4.962 1.00 90.25 88 ALA A O 1
ATOM 645 N N . GLY A 1 89 ? -13.108 -5.800 -5.199 1.00 89.00 89 GLY A N 1
ATOM 646 C CA . GLY A 1 89 ? -12.601 -5.387 -3.888 1.00 89.00 89 GLY A CA 1
ATOM 647 C C . GLY A 1 89 ? -11.075 -5.289 -3.783 1.00 89.00 89 GLY A C 1
ATOM 648 O O . GLY A 1 89 ? -10.582 -4.937 -2.717 1.00 89.00 89 GLY A O 1
ATOM 649 N N . MET A 1 90 ? -10.344 -5.548 -4.873 1.00 89.69 90 MET A N 1
ATOM 650 C CA . MET A 1 90 ? -8.874 -5.585 -4.913 1.00 89.69 90 MET A CA 1
ATOM 651 C C . MET A 1 90 ? -8.229 -4.199 -5.031 1.00 89.69 90 MET A C 1
ATOM 653 O O . MET A 1 90 ? -7.038 -4.056 -4.778 1.00 89.69 90 MET A O 1
ATOM 657 N N . LEU A 1 91 ? -8.999 -3.180 -5.426 1.00 92.19 91 LEU A N 1
ATOM 658 C CA . LEU A 1 91 ? -8.539 -1.793 -5.535 1.00 92.19 91 LEU A CA 1
ATOM 659 C C . LEU A 1 91 ? -9.386 -0.867 -4.658 1.00 92.19 91 LEU A C 1
ATOM 661 O O . LEU A 1 91 ? -10.418 -0.365 -5.123 1.00 92.19 91 LEU A O 1
ATOM 665 N N . PRO A 1 92 ? -8.960 -0.629 -3.407 1.00 90.00 92 PRO A N 1
ATOM 666 C CA . PRO A 1 92 ? -9.511 0.421 -2.556 1.00 90.00 92 PRO A CA 1
ATOM 667 C C . PRO A 1 92 ? -9.378 1.808 -3.202 1.00 90.00 92 PRO A C 1
ATOM 669 O O . PRO A 1 92 ? -8.503 2.021 -4.040 1.00 90.00 92 PRO A O 1
ATOM 672 N N . GLY A 1 93 ? -10.221 2.761 -2.790 1.00 88.12 93 GLY A N 1
ATOM 673 C CA . GLY A 1 93 ? -10.301 4.108 -3.382 1.00 88.12 93 GLY A CA 1
ATOM 674 C C . GLY A 1 93 ? -8.944 4.807 -3.565 1.00 88.12 93 GLY A C 1
ATOM 675 O O . GLY A 1 93 ? -8.579 5.071 -4.707 1.00 88.12 93 GLY A O 1
ATOM 676 N N . PRO A 1 94 ? -8.142 4.997 -2.498 1.00 86.94 94 PRO A N 1
ATOM 677 C CA . PRO A 1 94 ? -6.845 5.676 -2.606 1.00 86.94 94 PRO A CA 1
ATOM 678 C C . PRO A 1 94 ? -5.861 4.998 -3.572 1.00 86.94 94 PRO A C 1
ATOM 680 O O . PRO A 1 94 ? -5.091 5.660 -4.266 1.00 86.94 94 PRO A O 1
ATOM 683 N N . VAL A 1 95 ? -5.906 3.665 -3.642 1.00 92.50 95 VAL A N 1
ATOM 684 C CA . VAL A 1 95 ? -5.063 2.859 -4.536 1.00 92.50 95 VAL A CA 1
ATOM 685 C C . VAL A 1 95 ? -5.529 3.029 -5.978 1.00 92.50 95 VAL A C 1
ATOM 687 O O . VAL A 1 95 ? -4.722 3.244 -6.877 1.00 92.50 95 VAL A O 1
ATOM 690 N N . ARG A 1 96 ? -6.846 2.988 -6.207 1.00 92.94 96 ARG A N 1
ATOM 691 C CA . ARG A 1 96 ? -7.453 3.237 -7.519 1.00 92.94 96 ARG A CA 1
ATOM 692 C C . ARG A 1 96 ? -7.108 4.633 -8.037 1.00 92.94 96 ARG A C 1
ATOM 694 O O . ARG A 1 96 ? -6.833 4.776 -9.225 1.00 92.94 96 ARG A O 1
ATOM 701 N N . ASP A 1 97 ? -7.096 5.638 -7.168 1.00 89.69 97 ASP A N 1
ATOM 702 C CA . ASP A 1 97 ? -6.706 6.998 -7.537 1.00 89.69 97 ASP A CA 1
ATOM 703 C C . ASP A 1 97 ? -5.245 7.042 -8.002 1.00 89.69 97 ASP A C 1
ATOM 705 O O . ASP A 1 97 ? -4.956 7.615 -9.048 1.00 89.69 97 ASP A O 1
ATOM 709 N N . ALA A 1 98 ? -4.342 6.318 -7.330 1.00 91.88 98 ALA A N 1
ATOM 710 C CA . ALA A 1 98 ? -2.949 6.200 -7.770 1.00 91.88 98 ALA A CA 1
ATOM 711 C C . ALA A 1 98 ? -2.807 5.526 -9.138 1.00 91.88 98 ALA A C 1
ATOM 713 O O . ALA A 1 98 ? -2.027 5.986 -9.969 1.00 91.88 98 ALA A O 1
ATOM 714 N N . PHE A 1 99 ? -3.600 4.490 -9.421 1.00 93.94 99 PHE A N 1
ATOM 715 C CA . PHE A 1 99 ? -3.660 3.907 -10.763 1.00 93.94 99 PHE A CA 1
ATOM 716 C C . PHE A 1 99 ? -4.188 4.880 -11.818 1.00 93.94 99 PHE A C 1
ATOM 718 O O . PHE A 1 99 ? -3.708 4.860 -12.953 1.00 93.94 99 PHE A O 1
ATOM 725 N N . ASN A 1 100 ? -5.183 5.702 -11.478 1.00 91.38 100 ASN A N 1
ATOM 726 C CA . ASN A 1 100 ? -5.702 6.706 -12.401 1.00 91.38 100 ASN A CA 1
ATOM 727 C C . ASN A 1 100 ? -4.627 7.740 -12.739 1.00 91.38 100 ASN A C 1
ATOM 729 O O . ASN A 1 100 ? -4.491 8.071 -13.915 1.00 91.38 100 ASN A O 1
ATOM 733 N N . ASP A 1 101 ? -3.833 8.181 -11.761 1.00 90.50 101 ASP A N 1
ATOM 734 C CA . ASP A 1 101 ? -2.760 9.154 -11.991 1.00 90.50 101 ASP A CA 1
ATOM 735 C C . ASP A 1 101 ? -1.738 8.635 -13.010 1.00 90.50 101 ASP A C 1
ATOM 737 O O . ASP A 1 101 ? -1.415 9.335 -13.965 1.00 90.50 101 ASP A O 1
ATOM 741 N N . LEU A 1 102 ? -1.321 7.366 -12.913 1.00 91.12 102 LEU A N 1
ATOM 742 C CA . LEU A 1 102 ? -0.379 6.767 -13.873 1.00 91.12 102 LEU A CA 1
ATOM 743 C C . LEU A 1 102 ? -0.840 6.878 -15.342 1.00 91.12 102 LEU A C 1
ATOM 745 O O . LEU A 1 102 ? -0.010 6.982 -16.246 1.00 91.12 102 LEU A O 1
ATOM 749 N N . HIS A 1 103 ? -2.153 6.884 -15.594 1.00 81.44 103 HIS A N 1
ATOM 750 C CA . HIS A 1 103 ? -2.718 6.753 -16.945 1.00 81.44 103 HIS A CA 1
ATOM 751 C C . HIS A 1 103 ? -3.443 7.989 -17.456 1.00 81.44 103 HIS A C 1
ATOM 753 O O . HIS A 1 103 ? -3.597 8.148 -18.666 1.00 81.44 103 HIS A O 1
ATOM 759 N N . ARG A 1 104 ? -3.905 8.849 -16.551 1.00 79.81 104 ARG A N 1
ATOM 760 C CA . ARG A 1 104 ? -4.744 10.008 -16.870 1.00 79.81 104 ARG A CA 1
ATOM 761 C C . ARG A 1 104 ? -4.145 11.330 -16.443 1.00 79.81 104 ARG A C 1
ATOM 763 O O . ARG A 1 104 ? -4.693 12.353 -16.835 1.00 79.81 104 ARG A O 1
ATOM 770 N N . PHE A 1 105 ? -3.076 11.326 -15.652 1.00 74.38 105 PHE A N 1
ATOM 771 C CA . PHE A 1 105 ? -2.432 12.569 -15.270 1.00 74.38 105 PHE A CA 1
ATOM 772 C C . PHE A 1 105 ? -1.803 13.203 -16.514 1.00 74.38 105 PHE A C 1
ATOM 774 O O . PHE A 1 105 ? -0.835 12.690 -17.077 1.00 74.38 105 PHE A O 1
ATOM 781 N N . ASP A 1 106 ? -2.413 14.293 -16.967 1.00 66.44 106 ASP A N 1
ATOM 782 C CA . ASP A 1 106 ? -1.968 15.098 -18.103 1.00 66.44 106 ASP A CA 1
ATOM 783 C C . ASP A 1 106 ? -1.006 16.216 -17.674 1.00 66.44 106 ASP A C 1
ATOM 785 O O . ASP A 1 106 ? -0.572 17.008 -18.505 1.00 66.44 106 ASP A O 1
ATOM 789 N N . GLY A 1 107 ? -0.674 16.282 -16.379 1.00 63.38 107 GLY A N 1
ATOM 790 C CA . GLY A 1 107 ? 0.192 17.300 -15.791 1.00 63.38 107 GLY A CA 1
ATOM 791 C C . GLY A 1 107 ? -0.473 18.661 -15.605 1.00 63.38 107 GLY A C 1
ATOM 792 O O . GLY A 1 107 ? -0.008 19.451 -14.788 1.00 63.38 107 GLY A O 1
ATOM 793 N N . GLY A 1 108 ? -1.588 18.955 -16.275 1.00 78.19 108 GLY A N 1
ATOM 794 C CA . GLY A 1 108 ? -2.184 20.289 -16.278 1.00 78.19 108 GLY A CA 1
ATOM 795 C C . GLY A 1 108 ? -1.169 21.370 -16.678 1.00 78.19 108 GLY A C 1
ATOM 796 O O . GLY A 1 108 ? -0.776 21.457 -17.836 1.00 78.19 108 GLY A O 1
ATOM 797 N N . ALA A 1 109 ? -0.767 22.209 -15.715 1.00 74.44 109 ALA A N 1
ATOM 798 C CA . ALA A 1 109 ? 0.237 23.265 -15.898 1.00 74.44 109 ALA A CA 1
ATOM 799 C C . ALA A 1 109 ? 1.668 22.864 -15.477 1.00 74.44 109 ALA A C 1
ATOM 801 O O . ALA A 1 109 ? 2.574 23.686 -15.604 1.00 74.44 109 ALA A O 1
ATOM 802 N N . HIS A 1 110 ? 1.859 21.652 -14.949 1.00 80.62 110 HIS A N 1
ATOM 803 C CA . HIS A 1 110 ? 3.164 21.147 -14.521 1.00 80.62 110 HIS A CA 1
ATOM 804 C C . HIS A 1 110 ? 4.041 20.811 -15.726 1.00 80.62 110 HIS A C 1
ATOM 806 O O . HIS A 1 110 ? 3.539 20.412 -16.782 1.00 80.62 110 HIS A O 1
ATOM 812 N N . ASP A 1 111 ? 5.354 20.942 -15.557 1.00 88.31 111 ASP A N 1
ATOM 813 C CA . ASP A 1 111 ? 6.304 20.520 -16.584 1.00 88.31 111 ASP A CA 1
ATOM 814 C C . ASP A 1 111 ? 6.520 18.992 -16.595 1.00 88.31 111 ASP A C 1
ATOM 816 O O . ASP A 1 111 ? 6.058 18.251 -15.723 1.00 88.31 111 ASP A O 1
ATOM 820 N N . GLU A 1 112 ? 7.223 18.492 -17.614 1.00 88.62 112 GLU A N 1
ATOM 821 C CA . GLU A 1 112 ? 7.457 17.053 -17.785 1.00 88.62 112 GLU A CA 1
ATOM 822 C C . GLU A 1 112 ? 8.254 16.421 -16.626 1.00 88.62 112 GLU A C 1
ATOM 824 O O . GLU A 1 112 ? 8.046 15.246 -16.316 1.00 88.62 112 GLU A O 1
ATOM 829 N N . TRP A 1 113 ? 9.137 17.174 -15.958 1.00 91.31 113 TRP A N 1
ATOM 830 C CA . TRP A 1 113 ? 9.933 16.684 -14.826 1.00 91.31 113 TRP A CA 1
ATOM 831 C C . TRP A 1 113 ? 9.097 16.582 -13.557 1.00 91.31 113 TRP A C 1
ATOM 833 O O . TRP A 1 113 ? 9.192 15.585 -12.841 1.00 91.31 113 TRP A O 1
ATOM 843 N N . GLU A 1 114 ? 8.253 17.576 -13.292 1.00 89.56 114 GLU A N 1
ATOM 844 C CA . GLU A 1 114 ? 7.290 17.550 -12.192 1.00 89.56 114 GLU A CA 1
ATOM 845 C C . GLU A 1 114 ? 6.301 16.392 -12.361 1.00 89.56 114 GLU A C 1
ATOM 847 O O . GLU A 1 114 ? 6.043 15.647 -11.410 1.00 89.56 114 GLU A O 1
ATOM 852 N N . VAL A 1 115 ? 5.816 16.172 -13.588 1.00 91.19 115 VAL A N 1
ATOM 853 C CA . VAL A 1 115 ? 4.976 15.018 -13.932 1.00 91.19 115 VAL A CA 1
ATOM 854 C C . VAL A 1 115 ? 5.715 13.706 -13.673 1.00 91.19 115 VAL A C 1
ATOM 856 O O . VAL A 1 115 ? 5.182 12.826 -12.994 1.00 91.19 115 VAL A O 1
ATOM 859 N N . ALA A 1 116 ? 6.947 13.559 -14.167 1.00 93.94 116 ALA A N 1
ATOM 860 C CA . ALA A 1 116 ? 7.733 12.345 -13.963 1.00 93.94 116 ALA A CA 1
ATOM 861 C C . ALA A 1 116 ? 7.988 12.071 -12.472 1.00 93.94 116 ALA A C 1
ATOM 863 O O . ALA A 1 116 ? 7.755 10.955 -12.006 1.00 93.94 116 ALA A O 1
ATOM 864 N N . ALA A 1 117 ? 8.400 13.086 -11.707 1.00 91.75 117 ALA A N 1
ATOM 865 C CA . ALA A 1 117 ? 8.629 12.977 -10.268 1.00 91.75 117 ALA A CA 1
ATOM 866 C C . ALA A 1 117 ? 7.353 12.570 -9.515 1.00 91.75 117 ALA A C 1
ATOM 868 O O . ALA A 1 117 ? 7.394 11.677 -8.663 1.00 91.75 117 ALA A O 1
ATOM 869 N N . HIS A 1 118 ? 6.209 13.165 -9.868 1.00 92.06 118 HIS A N 1
ATOM 870 C CA . HIS A 1 118 ? 4.915 12.791 -9.307 1.00 92.06 118 HIS A CA 1
ATOM 871 C C . HIS A 1 118 ? 4.594 11.313 -9.575 1.00 92.06 118 HIS A C 1
ATOM 873 O O . HIS A 1 118 ? 4.303 10.567 -8.638 1.00 92.06 118 HIS A O 1
ATOM 879 N N . LEU A 1 119 ? 4.698 10.856 -10.829 1.00 95.19 119 LEU A N 1
ATOM 880 C CA . LEU A 1 119 ? 4.364 9.476 -11.194 1.00 95.19 119 LEU A CA 1
ATOM 881 C C . LEU A 1 119 ? 5.314 8.440 -10.580 1.00 95.19 119 LEU A C 1
ATOM 883 O O . LEU A 1 119 ? 4.861 7.349 -10.231 1.00 95.19 119 LEU A O 1
ATOM 887 N N . VAL A 1 120 ? 6.592 8.772 -10.375 1.00 96.38 120 VAL A N 1
ATOM 888 C CA . VAL A 1 120 ? 7.531 7.916 -9.625 1.00 96.38 120 VAL A CA 1
ATOM 889 C C . VAL A 1 120 ? 7.050 7.747 -8.181 1.00 96.38 120 VAL A C 1
ATOM 891 O O . VAL A 1 120 ? 6.991 6.622 -7.679 1.00 96.38 120 VAL A O 1
ATOM 894 N N . GLY A 1 121 ? 6.617 8.837 -7.538 1.00 94.62 121 GLY A N 1
ATOM 895 C CA . GLY A 1 121 ? 6.009 8.794 -6.208 1.00 94.62 121 GLY A CA 1
ATOM 896 C C . GLY A 1 121 ? 4.733 7.943 -6.162 1.00 94.62 121 GLY A C 1
ATOM 897 O O . GLY A 1 121 ? 4.538 7.171 -5.223 1.00 94.62 121 GLY A O 1
ATOM 898 N N . ARG A 1 122 ? 3.883 8.004 -7.198 1.00 95.81 122 ARG A N 1
ATOM 899 C CA . ARG A 1 122 ? 2.685 7.144 -7.303 1.00 95.81 122 ARG A CA 1
ATOM 900 C C . ARG A 1 122 ? 3.038 5.672 -7.514 1.00 95.81 122 ARG A C 1
ATOM 902 O O . ARG A 1 122 ? 2.417 4.821 -6.880 1.00 95.81 122 ARG A O 1
ATOM 909 N N . CYS A 1 123 ? 4.057 5.363 -8.319 1.00 97.88 123 CYS A N 1
ATOM 910 C CA . CYS A 1 123 ? 4.574 3.997 -8.457 1.00 97.88 123 CYS A CA 1
ATOM 911 C C . CYS A 1 123 ? 5.071 3.457 -7.115 1.00 97.88 123 CYS A C 1
ATOM 913 O O . CYS A 1 123 ? 4.731 2.334 -6.750 1.00 97.88 123 CYS A O 1
ATOM 915 N N . PHE A 1 124 ? 5.819 4.258 -6.352 1.00 97.31 124 PHE A N 1
ATOM 916 C CA . PHE A 1 124 ? 6.285 3.863 -5.025 1.00 97.31 124 PHE A CA 1
ATOM 917 C C . PHE A 1 124 ? 5.130 3.636 -4.045 1.00 97.31 124 PHE A C 1
ATOM 919 O O . PHE A 1 124 ? 5.104 2.620 -3.358 1.00 97.31 124 PHE A O 1
ATOM 926 N N . ALA A 1 125 ? 4.135 4.526 -4.012 1.00 94.25 125 ALA A N 1
ATOM 927 C CA . ALA A 1 125 ? 2.964 4.352 -3.152 1.00 94.25 125 ALA A CA 1
ATOM 928 C C . ALA A 1 125 ? 2.212 3.043 -3.464 1.00 94.25 125 ALA A C 1
ATOM 930 O O . ALA A 1 125 ? 1.815 2.315 -2.553 1.00 94.25 125 ALA A O 1
ATOM 931 N N . LEU A 1 126 ? 2.066 2.713 -4.751 1.00 96.56 126 LEU A N 1
ATOM 932 C CA . LEU A 1 126 ? 1.473 1.457 -5.213 1.00 96.56 126 LEU A CA 1
ATOM 933 C C . LEU A 1 126 ? 2.343 0.232 -4.890 1.00 96.56 126 LEU A C 1
ATOM 935 O O . LEU A 1 126 ? 1.811 -0.797 -4.477 1.00 96.56 126 LEU A O 1
ATOM 939 N N . ALA A 1 127 ? 3.665 0.339 -5.043 1.00 97.00 127 ALA A N 1
ATOM 940 C CA . ALA A 1 127 ? 4.626 -0.695 -4.665 1.00 97.00 127 ALA A CA 1
ATOM 941 C C . ALA A 1 127 ? 4.548 -1.009 -3.168 1.00 97.00 127 ALA A C 1
ATOM 943 O O . ALA A 1 127 ? 4.391 -2.165 -2.775 1.00 97.00 127 ALA A O 1
ATOM 944 N N . ALA A 1 128 ? 4.605 0.037 -2.346 1.00 94.50 128 ALA A N 1
ATOM 945 C CA . ALA A 1 128 ? 4.511 -0.048 -0.902 1.00 94.50 128 ALA A CA 1
ATOM 946 C C . ALA A 1 128 ? 3.171 -0.669 -0.484 1.00 94.50 128 ALA A C 1
ATOM 948 O O . ALA A 1 128 ? 3.136 -1.584 0.333 1.00 94.50 128 ALA A O 1
ATOM 949 N N . TRP A 1 129 ? 2.068 -0.230 -1.095 1.00 94.69 129 TRP A N 1
ATOM 950 C CA . TRP A 1 129 ? 0.756 -0.834 -0.878 1.00 94.69 129 TRP A CA 1
ATOM 951 C C . TRP A 1 129 ? 0.730 -2.330 -1.222 1.00 94.69 129 TRP A C 1
ATOM 953 O O . TRP A 1 129 ? 0.259 -3.119 -0.404 1.00 94.69 129 TRP A O 1
ATOM 963 N N . LEU A 1 130 ? 1.254 -2.738 -2.388 1.00 95.25 130 LEU A N 1
ATOM 964 C CA . LEU A 1 130 ? 1.301 -4.152 -2.775 1.00 95.25 130 LEU A CA 1
ATOM 965 C C . LEU A 1 130 ? 2.094 -4.967 -1.755 1.00 95.25 130 LEU A C 1
ATOM 967 O O . LEU A 1 130 ? 1.623 -6.018 -1.334 1.00 95.25 130 LEU A O 1
ATOM 971 N N . PHE A 1 131 ? 3.281 -4.496 -1.370 1.00 94.44 131 PHE A N 1
ATOM 972 C CA . PHE A 1 131 ? 4.124 -5.188 -0.401 1.00 94.44 131 PHE A CA 1
ATOM 973 C C . PHE A 1 131 ? 3.358 -5.435 0.896 1.00 94.44 131 PHE A C 1
ATOM 975 O O . PHE A 1 131 ? 3.167 -6.593 1.259 1.00 94.44 131 PHE A O 1
ATOM 982 N N . ARG A 1 132 ? 2.781 -4.387 1.501 1.00 91.50 132 ARG A N 1
ATOM 983 C CA . ARG A 1 132 ? 1.969 -4.518 2.722 1.00 91.50 132 ARG A CA 1
ATOM 984 C C . ARG A 1 132 ? 0.780 -5.464 2.537 1.00 91.50 132 ARG A C 1
ATOM 986 O O . ARG A 1 132 ? 0.502 -6.284 3.405 1.00 91.50 132 ARG A O 1
ATOM 993 N N . ALA A 1 133 ? 0.096 -5.395 1.393 1.00 92.00 133 ALA A N 1
ATOM 994 C CA . ALA A 1 133 ? -1.051 -6.258 1.099 1.00 92.00 133 ALA A CA 1
ATOM 995 C C . ALA A 1 133 ? -0.668 -7.742 0.972 1.00 92.00 133 ALA A C 1
ATOM 997 O O . ALA A 1 133 ? -1.514 -8.621 1.145 1.00 92.00 133 ALA A O 1
ATOM 998 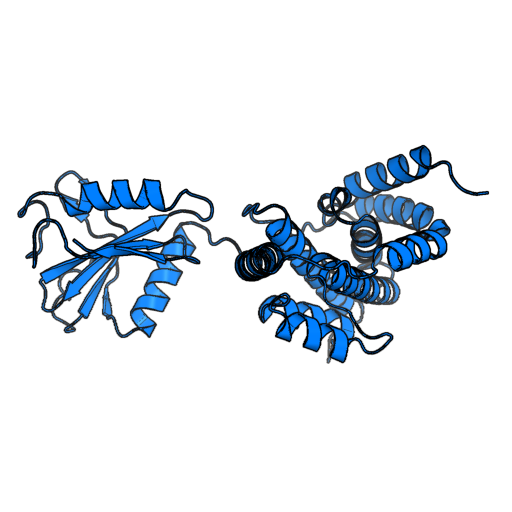N N . VAL A 1 134 ? 0.585 -8.039 0.634 1.00 91.62 134 VAL A N 1
ATOM 999 C CA . VAL A 1 134 ? 1.067 -9.401 0.388 1.00 91.62 134 VAL A CA 1
ATOM 1000 C C . VAL A 1 134 ? 1.770 -9.983 1.606 1.00 91.62 134 VAL A C 1
ATOM 1002 O O . VAL A 1 134 ? 1.619 -11.173 1.871 1.00 91.62 134 VAL A O 1
ATOM 1005 N N . THR A 1 135 ? 2.536 -9.173 2.330 1.00 90.50 135 THR A N 1
ATOM 1006 C CA . THR A 1 135 ? 3.336 -9.616 3.477 1.00 90.50 135 THR A CA 1
ATOM 1007 C C . THR A 1 135 ? 2.613 -9.431 4.807 1.00 90.50 135 THR A C 1
ATOM 1009 O O . THR A 1 135 ? 2.947 -10.114 5.770 1.00 90.50 135 THR A O 1
ATOM 1012 N N . GLY A 1 136 ? 1.628 -8.528 4.873 1.00 85.75 136 GLY A N 1
ATOM 1013 C CA . GLY A 1 136 ? 1.037 -8.073 6.132 1.00 85.75 136 GLY A CA 1
ATOM 1014 C C . GLY A 1 136 ? 1.958 -7.153 6.938 1.00 85.75 136 GLY A C 1
ATOM 1015 O O . GLY A 1 136 ? 1.589 -6.752 8.038 1.00 85.75 136 GLY A O 1
ATOM 1016 N N . ASP A 1 137 ? 3.134 -6.817 6.403 1.00 83.38 137 ASP A N 1
ATOM 1017 C CA . ASP A 1 137 ? 4.082 -5.907 7.030 1.00 83.38 137 ASP A CA 1
ATOM 1018 C C . ASP A 1 137 ? 3.484 -4.495 7.069 1.00 83.38 137 ASP A C 1
ATOM 1020 O O . ASP A 1 137 ? 3.075 -3.951 6.041 1.00 83.38 137 ASP A O 1
ATOM 1024 N N . SER A 1 138 ? 3.377 -3.924 8.265 1.00 72.56 138 SER A N 1
ATOM 1025 C CA . SER A 1 138 ? 2.845 -2.583 8.503 1.00 72.56 138 SER A CA 1
ATOM 1026 C C . SER A 1 138 ? 3.949 -1.551 8.732 1.00 72.56 138 SER A C 1
ATOM 1028 O O . SER A 1 138 ? 3.654 -0.440 9.169 1.00 72.56 138 SER A O 1
ATOM 1030 N N . GLU A 1 139 ? 5.216 -1.855 8.439 1.00 73.88 139 GLU A N 1
ATOM 1031 C CA . GLU A 1 139 ? 6.274 -0.860 8.559 1.00 73.88 139 GLU A CA 1
ATOM 1032 C C . GLU A 1 139 ? 6.087 0.283 7.538 1.00 73.88 139 GLU A C 1
ATOM 1034 O O . GLU A 1 139 ? 5.873 0.052 6.337 1.00 73.88 139 GLU A O 1
ATOM 1039 N N . PRO A 1 140 ? 6.153 1.555 7.985 1.00 74.19 140 PRO A N 1
ATOM 1040 C CA . PRO A 1 140 ? 6.110 2.693 7.081 1.00 74.19 140 PRO A CA 1
ATOM 1041 C C . PRO A 1 140 ? 7.302 2.682 6.119 1.00 74.19 140 PRO A C 1
ATOM 1043 O O . PRO A 1 140 ? 8.456 2.799 6.527 1.00 74.19 140 PRO A O 1
ATOM 1046 N N . MET A 1 141 ? 7.017 2.629 4.820 1.00 86.00 141 MET A N 1
ATOM 1047 C CA . MET A 1 141 ? 8.025 2.779 3.771 1.00 86.00 141 MET A CA 1
ATOM 1048 C C . MET A 1 141 ? 8.096 4.235 3.321 1.00 86.00 141 MET A C 1
ATOM 1050 O O . MET A 1 141 ? 7.082 4.835 2.967 1.00 86.00 141 MET A O 1
ATOM 1054 N N . THR A 1 142 ? 9.301 4.801 3.325 1.00 84.62 142 THR A N 1
ATOM 1055 C CA . THR A 1 142 ? 9.540 6.194 2.929 1.00 84.62 142 THR A CA 1
ATOM 1056 C C . THR A 1 142 ? 10.207 6.240 1.566 1.00 84.62 142 THR A C 1
ATOM 1058 O O . THR A 1 142 ? 11.161 5.504 1.324 1.00 84.62 142 THR A O 1
ATOM 1061 N N . PHE A 1 143 ? 9.722 7.121 0.693 1.00 90.12 143 PHE A N 1
ATOM 1062 C CA . PHE A 1 143 ? 10.355 7.367 -0.596 1.00 90.12 143 PHE A CA 1
ATOM 1063 C C . PHE A 1 143 ? 11.735 8.002 -0.393 1.00 90.12 143 PHE A C 1
ATOM 1065 O O . PHE A 1 143 ? 11.874 8.993 0.327 1.00 90.12 143 PHE A O 1
ATOM 1072 N N . VAL A 1 144 ? 12.753 7.450 -1.046 1.00 91.19 144 VAL A N 1
ATOM 1073 C CA . VAL A 1 144 ? 14.138 7.905 -0.940 1.00 91.19 144 VAL A CA 1
ATOM 1074 C C . VAL A 1 144 ? 14.530 8.670 -2.198 1.00 91.19 144 VAL A C 1
ATOM 1076 O O . VAL A 1 144 ? 14.490 8.147 -3.309 1.00 91.19 144 VAL A O 1
ATOM 1079 N N . HIS A 1 145 ? 14.981 9.911 -2.029 1.00 89.75 145 HIS A N 1
ATOM 1080 C CA . HIS A 1 145 ? 15.577 10.682 -3.117 1.00 89.75 145 HIS A CA 1
ATOM 1081 C C . HIS A 1 145 ? 17.052 10.295 -3.280 1.00 89.75 145 HIS A C 1
ATOM 1083 O O . HIS A 1 145 ? 17.909 10.746 -2.519 1.00 89.75 145 HIS A O 1
ATOM 1089 N N . ALA A 1 146 ? 17.341 9.440 -4.262 1.00 88.81 146 ALA A N 1
ATOM 1090 C CA . ALA A 1 146 ? 18.695 8.979 -4.554 1.00 88.81 146 ALA A CA 1
ATOM 1091 C C . ALA A 1 146 ? 19.586 10.096 -5.133 1.00 88.81 146 ALA A C 1
ATOM 1093 O O . ALA A 1 146 ? 19.117 11.021 -5.802 1.00 88.81 146 ALA A O 1
ATOM 1094 N N . SER A 1 147 ? 20.898 10.000 -4.894 1.00 93.00 147 SER A N 1
ATOM 1095 C CA . SER A 1 147 ? 21.863 10.952 -5.449 1.00 93.00 147 SER A CA 1
ATOM 1096 C C . SER A 1 147 ? 22.028 10.770 -6.964 1.00 93.00 147 SER A C 1
ATOM 1098 O O . SER A 1 147 ? 21.799 9.691 -7.510 1.00 93.00 147 SER A O 1
ATOM 1100 N N . ALA A 1 148 ? 22.514 11.797 -7.668 1.00 92.69 148 ALA A N 1
ATOM 1101 C CA . ALA A 1 148 ? 22.763 11.699 -9.110 1.00 92.69 148 ALA A CA 1
ATOM 1102 C C . ALA A 1 148 ? 23.783 10.600 -9.485 1.00 92.69 148 ALA A C 1
ATOM 1104 O O . ALA A 1 148 ? 23.722 10.051 -10.587 1.00 92.69 148 ALA A O 1
ATOM 1105 N N . SER A 1 149 ? 24.733 10.274 -8.597 1.00 94.25 149 SER A N 1
ATOM 1106 C CA . SER A 1 149 ? 25.656 9.150 -8.796 1.00 94.25 149 SER A CA 1
ATOM 1107 C C . SER A 1 149 ? 24.951 7.804 -8.683 1.00 94.25 149 SER A C 1
ATOM 1109 O O . SER A 1 149 ? 25.182 6.944 -9.532 1.00 94.25 149 SER A O 1
ATOM 1111 N N . ASP A 1 150 ? 24.066 7.644 -7.699 1.00 94.94 150 ASP A N 1
ATOM 1112 C CA . ASP A 1 150 ? 23.326 6.395 -7.493 1.00 94.94 150 ASP A CA 1
ATOM 1113 C C . ASP A 1 150 ? 22.347 6.161 -8.643 1.00 94.94 150 ASP A C 1
ATOM 1115 O O . ASP A 1 150 ? 22.320 5.077 -9.220 1.00 94.94 150 ASP A O 1
ATOM 1119 N N . LEU A 1 151 ? 21.641 7.210 -9.082 1.00 95.81 151 LEU A N 1
ATOM 1120 C CA . LEU A 1 151 ? 20.756 7.152 -10.248 1.00 95.81 151 LEU A CA 1
ATOM 1121 C C . LEU A 1 151 ? 21.504 6.763 -11.531 1.00 95.81 151 LEU A C 1
ATOM 1123 O O . LEU A 1 151 ? 20.963 6.041 -12.367 1.00 95.81 151 LEU A O 1
ATOM 1127 N N . ARG A 1 152 ? 22.768 7.179 -11.688 1.00 95.81 152 ARG A N 1
ATOM 1128 C CA . ARG A 1 152 ? 23.598 6.767 -12.831 1.00 95.81 152 ARG A CA 1
ATOM 1129 C C . ARG A 1 152 ? 23.944 5.279 -12.778 1.00 95.81 152 ARG A C 1
ATOM 1131 O O . ARG A 1 152 ? 23.917 4.620 -13.816 1.00 95.81 152 ARG A O 1
ATOM 1138 N N . VAL A 1 153 ? 24.277 4.752 -11.599 1.00 96.75 153 VAL A N 1
ATOM 1139 C CA . VAL A 1 153 ? 24.524 3.311 -11.410 1.00 96.75 153 VAL A CA 1
ATOM 1140 C C . VAL A 1 153 ? 23.241 2.523 -11.665 1.00 96.75 153 VAL A C 1
ATOM 1142 O O . VAL A 1 153 ? 23.268 1.529 -12.393 1.00 96.75 153 VAL A O 1
ATOM 1145 N N . LEU A 1 154 ? 22.111 3.002 -11.143 1.00 97.88 154 LEU A N 1
ATOM 1146 C CA . LEU A 1 154 ? 20.801 2.400 -11.356 1.00 97.88 154 LEU A CA 1
ATOM 1147 C C . LEU A 1 154 ? 20.443 2.346 -12.846 1.00 97.88 154 LEU A C 1
ATOM 1149 O O . LEU A 1 154 ? 20.094 1.281 -13.347 1.00 97.88 154 LEU A O 1
ATOM 1153 N N . ALA A 1 155 ? 20.624 3.450 -13.577 1.00 97.25 155 ALA A N 1
ATOM 1154 C CA . ALA A 1 155 ? 20.378 3.515 -15.018 1.00 97.25 155 ALA A CA 1
ATOM 1155 C C . ALA A 1 155 ? 21.199 2.477 -15.803 1.00 97.25 155 ALA A C 1
ATOM 1157 O O . ALA A 1 155 ? 20.683 1.849 -16.725 1.00 97.25 155 ALA A O 1
ATOM 1158 N N . GLN A 1 156 ? 22.459 2.241 -15.417 1.00 96.88 156 GLN A N 1
ATOM 1159 C CA . GLN A 1 156 ? 23.292 1.206 -16.043 1.00 96.88 156 GLN A CA 1
ATOM 1160 C C . GLN A 1 156 ? 22.752 -0.207 -15.788 1.00 96.88 156 GLN A C 1
ATOM 1162 O O . GLN A 1 156 ? 22.799 -1.046 -16.684 1.00 96.88 156 GLN A O 1
ATOM 1167 N N . ARG A 1 157 ? 22.250 -0.490 -14.579 1.00 97.56 157 ARG A N 1
ATOM 1168 C CA . ARG A 1 157 ? 21.658 -1.797 -14.239 1.00 97.56 157 ARG A CA 1
ATOM 1169 C C . ARG A 1 157 ? 20.326 -2.020 -14.953 1.00 97.56 157 ARG A C 1
ATOM 1171 O O . ARG A 1 157 ? 20.101 -3.110 -15.471 1.00 97.56 157 ARG A O 1
ATOM 1178 N N . VAL A 1 158 ? 19.495 -0.981 -15.032 1.00 97.94 158 VAL A N 1
ATOM 1179 C CA . VAL A 1 158 ? 18.236 -0.982 -15.791 1.00 97.94 158 VAL A CA 1
ATOM 1180 C C . VAL A 1 158 ? 18.495 -1.289 -17.265 1.00 97.94 158 VAL A C 1
ATOM 1182 O O . VAL A 1 158 ? 17.907 -2.229 -17.792 1.00 97.94 158 VAL A O 1
ATOM 1185 N N . ALA A 1 159 ? 19.427 -0.573 -17.904 1.00 96.38 159 ALA A N 1
ATOM 1186 C CA . ALA A 1 159 ? 19.712 -0.734 -19.331 1.00 96.38 159 ALA A CA 1
ATOM 1187 C C . ALA A 1 159 ? 20.081 -2.181 -19.709 1.00 96.38 159 ALA A C 1
ATOM 1189 O O . ALA A 1 159 ? 19.631 -2.686 -20.732 1.00 96.38 159 ALA A O 1
ATOM 1190 N N . VAL A 1 160 ? 20.844 -2.875 -18.856 1.00 95.19 160 VAL A N 1
ATOM 1191 C CA . VAL A 1 160 ? 21.237 -4.279 -19.079 1.00 95.19 160 VAL A CA 1
ATOM 1192 C C . VAL A 1 160 ? 20.038 -5.234 -19.049 1.00 95.19 160 VAL A C 1
ATOM 1194 O O . VAL A 1 160 ? 20.022 -6.217 -19.785 1.00 95.19 160 VAL A O 1
ATOM 1197 N N . LEU A 1 161 ? 19.048 -4.988 -18.187 1.00 95.94 161 LEU A N 1
ATOM 1198 C CA . LEU A 1 161 ? 17.849 -5.829 -18.080 1.00 95.94 161 LEU A CA 1
ATOM 1199 C C . LEU A 1 161 ? 16.786 -5.478 -19.126 1.00 95.94 161 LEU A C 1
ATOM 1201 O O . LEU A 1 161 ? 16.005 -6.343 -19.519 1.00 95.94 161 LEU A O 1
ATOM 1205 N N . GLU A 1 162 ? 16.758 -4.237 -19.608 1.00 95.19 162 GLU A N 1
ATOM 1206 C CA . GLU A 1 162 ? 15.826 -3.815 -20.655 1.00 95.19 162 GLU A CA 1
ATOM 1207 C C . GLU A 1 162 ? 16.088 -4.493 -22.006 1.00 95.19 162 GLU A C 1
ATOM 1209 O O . GLU A 1 162 ? 15.148 -4.685 -22.778 1.00 95.19 162 GLU A O 1
ATOM 1214 N N . GLU A 1 163 ? 17.318 -4.947 -22.266 1.00 94.69 163 GLU A N 1
ATOM 1215 C CA . GLU A 1 163 ? 17.638 -5.794 -23.426 1.00 94.69 163 GLU A CA 1
ATOM 1216 C C . GLU A 1 163 ? 16.802 -7.090 -23.452 1.00 94.69 163 GLU A C 1
ATOM 1218 O O . GLU A 1 163 ? 16.453 -7.595 -24.521 1.00 94.69 163 GLU A O 1
ATOM 1223 N N . ASP A 1 164 ? 16.429 -7.608 -22.277 1.00 94.25 164 ASP A N 1
ATOM 1224 C CA . ASP A 1 164 ? 15.607 -8.808 -22.103 1.00 94.25 164 ASP A CA 1
ATOM 1225 C C . ASP A 1 164 ? 14.102 -8.510 -21.977 1.00 94.25 164 ASP A C 1
ATOM 1227 O O . ASP A 1 164 ? 13.293 -9.442 -21.898 1.00 94.25 164 ASP A O 1
ATOM 1231 N N . LEU A 1 165 ? 13.690 -7.236 -21.967 1.00 93.75 165 LEU A N 1
ATOM 1232 C CA . LEU A 1 165 ? 12.325 -6.828 -21.624 1.00 93.75 165 LEU A CA 1
ATOM 1233 C C . LEU A 1 165 ? 11.227 -7.509 -22.461 1.00 93.75 165 LEU A C 1
ATOM 1235 O O . LEU A 1 165 ? 10.240 -7.953 -21.867 1.00 93.75 165 LEU A O 1
ATOM 1239 N N . PRO A 1 166 ? 11.358 -7.673 -23.796 1.00 94.12 166 PRO A N 1
ATOM 1240 C CA . PRO A 1 166 ? 10.339 -8.364 -24.588 1.00 94.12 166 PRO A CA 1
ATOM 1241 C C . PRO A 1 166 ? 10.126 -9.819 -24.148 1.00 94.12 166 PRO A C 1
ATOM 1243 O O . PRO A 1 166 ? 8.993 -10.301 -24.105 1.00 94.12 166 PRO A O 1
ATOM 1246 N N . ARG A 1 167 ? 11.214 -10.515 -23.792 1.00 93.38 167 ARG A N 1
ATOM 1247 C CA . ARG A 1 167 ? 11.162 -11.895 -23.296 1.00 93.38 167 ARG A CA 1
ATOM 1248 C C . ARG A 1 167 ? 10.528 -11.939 -21.910 1.00 93.38 167 ARG A C 1
ATOM 1250 O O . ARG A 1 167 ? 9.574 -12.686 -21.719 1.00 93.38 167 ARG A O 1
ATOM 1257 N N . LEU A 1 168 ? 11.008 -11.101 -20.988 1.00 94.94 168 LEU A N 1
ATOM 1258 C CA . LEU A 1 168 ? 10.483 -11.007 -19.622 1.00 94.94 168 LEU A CA 1
ATOM 1259 C C . LEU A 1 168 ? 8.980 -10.709 -19.613 1.00 94.94 168 LEU A C 1
ATOM 1261 O O . LEU A 1 168 ? 8.228 -11.316 -18.852 1.00 94.94 168 LEU A O 1
ATOM 1265 N N . ARG A 1 169 ? 8.521 -9.812 -20.495 1.00 94.31 169 ARG A N 1
ATOM 1266 C CA . ARG A 1 169 ? 7.100 -9.479 -20.615 1.00 94.31 169 ARG A CA 1
ATOM 1267 C C . ARG A 1 169 ? 6.271 -10.648 -21.137 1.00 94.31 169 ARG A C 1
ATOM 1269 O O . ARG A 1 169 ? 5.221 -10.929 -20.575 1.00 94.31 169 ARG A O 1
ATOM 1276 N N . SER A 1 170 ? 6.761 -11.362 -22.151 1.00 92.62 170 SER A N 1
ATOM 1277 C CA . SER A 1 170 ? 6.096 -12.568 -22.659 1.00 92.62 170 SER A CA 1
ATOM 1278 C C . SER A 1 170 ? 5.988 -13.659 -21.587 1.00 92.62 170 SER A C 1
ATOM 1280 O O . SER A 1 170 ? 4.926 -14.254 -21.410 1.00 92.62 170 SER A O 1
ATOM 1282 N N . GLU A 1 171 ? 7.062 -13.896 -20.828 1.00 92.62 171 GLU A N 1
ATOM 1283 C CA . GLU A 1 171 ? 7.074 -14.849 -19.710 1.00 92.62 171 GLU A CA 1
ATOM 1284 C C . GLU A 1 171 ? 6.094 -14.437 -18.601 1.00 92.62 171 GLU A C 1
ATOM 1286 O O . GLU A 1 171 ? 5.384 -15.280 -18.049 1.00 92.62 171 GLU A O 1
ATOM 1291 N N . PHE A 1 172 ? 6.012 -13.141 -18.286 1.00 93.12 172 PHE A N 1
ATOM 1292 C CA . PHE A 1 172 ? 5.019 -12.615 -17.354 1.00 93.12 172 PHE A CA 1
ATOM 1293 C C . PHE A 1 172 ? 3.593 -12.821 -17.857 1.00 93.12 172 PHE A C 1
ATOM 1295 O O . PHE A 1 172 ? 2.788 -13.392 -17.131 1.00 93.12 172 PHE A O 1
ATOM 1302 N N . ASP A 1 173 ? 3.278 -12.427 -19.092 1.00 90.00 173 ASP A N 1
ATOM 1303 C CA . ASP A 1 173 ? 1.922 -12.528 -19.640 1.00 90.00 173 ASP A CA 1
ATOM 1304 C C . ASP A 1 173 ? 1.431 -13.992 -19.678 1.00 90.00 173 ASP A C 1
ATOM 1306 O O . ASP A 1 173 ? 0.254 -14.263 -19.430 1.00 90.00 173 ASP A O 1
ATOM 1310 N N . GLN A 1 174 ? 2.337 -14.953 -19.903 1.00 89.25 174 GLN A N 1
ATOM 1311 C CA . GLN A 1 174 ? 2.044 -16.390 -19.816 1.00 89.25 174 GLN A CA 1
ATOM 1312 C C . GLN A 1 174 ? 1.709 -16.843 -18.384 1.00 89.25 174 GLN A C 1
ATOM 1314 O O . GLN A 1 174 ? 0.795 -17.648 -18.193 1.00 89.25 174 GLN A O 1
ATOM 1319 N N . ARG A 1 175 ? 2.415 -16.321 -17.371 1.00 88.19 175 ARG A N 1
ATOM 1320 C CA . ARG A 1 175 ? 2.154 -16.603 -15.944 1.00 88.19 175 ARG A CA 1
ATOM 1321 C C . ARG A 1 175 ? 0.968 -15.819 -15.378 1.00 88.19 175 ARG A C 1
ATOM 1323 O O . ARG A 1 175 ? 0.352 -16.268 -14.415 1.00 88.19 175 ARG A O 1
ATOM 1330 N N . ALA A 1 176 ? 0.654 -14.659 -15.950 1.00 80.00 176 ALA A N 1
ATOM 1331 C CA . ALA A 1 176 ? -0.375 -13.729 -15.487 1.00 80.00 176 ALA A CA 1
ATOM 1332 C C . ALA A 1 176 ? -1.811 -14.196 -15.773 1.00 80.00 176 ALA A C 1
ATOM 1334 O O . ALA A 1 176 ? -2.773 -13.518 -15.404 1.00 80.00 176 ALA A O 1
ATOM 1335 N N . ALA A 1 177 ? -1.984 -15.367 -16.392 1.00 76.94 177 ALA A N 1
ATOM 1336 C CA . ALA A 1 177 ? -3.291 -15.975 -16.565 1.00 76.94 177 ALA A CA 1
ATOM 1337 C C . ALA A 1 177 ? -3.964 -16.224 -15.194 1.00 76.94 177 ALA A C 1
ATOM 1339 O O . ALA A 1 177 ? -3.359 -16.827 -14.305 1.00 76.94 177 ALA A O 1
ATOM 1340 N N . PRO A 1 178 ? -5.220 -15.782 -14.993 1.00 70.44 178 PRO A N 1
ATOM 1341 C CA . PRO A 1 178 ? -5.909 -15.940 -13.717 1.00 70.44 178 PRO A CA 1
ATOM 1342 C C . PRO A 1 178 ? -6.179 -17.422 -13.438 1.00 70.44 178 PRO A C 1
ATOM 1344 O O . PRO A 1 178 ? -6.841 -18.100 -14.230 1.00 70.44 178 PRO A O 1
ATOM 1347 N N . ALA A 1 179 ? -5.706 -17.901 -12.289 1.00 72.69 179 ALA A N 1
ATOM 1348 C CA . ALA A 1 179 ? -6.075 -19.205 -11.757 1.00 72.69 179 ALA A CA 1
ATOM 1349 C C . ALA A 1 179 ? -7.378 -19.094 -10.939 1.00 72.69 179 ALA A C 1
ATOM 1351 O O . ALA A 1 179 ? -7.635 -18.046 -10.336 1.00 72.69 179 ALA A O 1
ATOM 1352 N N . PRO A 1 180 ? -8.222 -20.142 -10.903 1.00 79.12 180 PRO A N 1
ATOM 1353 C CA . PRO A 1 180 ? -9.324 -20.211 -9.951 1.00 79.12 180 PRO A CA 1
ATOM 1354 C C . PRO A 1 180 ? -8.786 -20.080 -8.523 1.00 79.12 180 PRO A C 1
ATOM 1356 O O . PRO A 1 180 ? -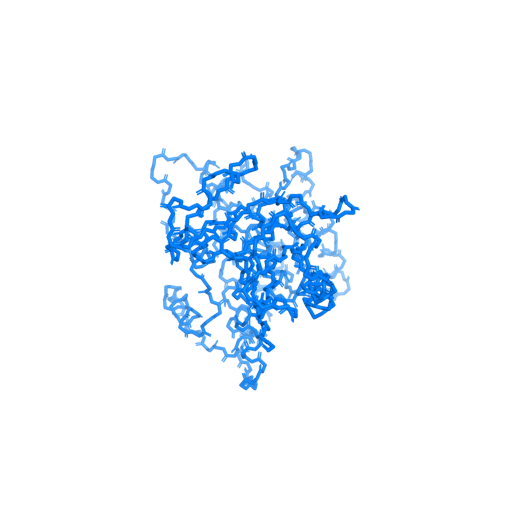7.831 -20.764 -8.167 1.00 79.12 180 PRO A O 1
ATOM 1359 N N . LEU A 1 181 ? -9.412 -19.218 -7.724 1.00 86.88 181 LEU A N 1
ATOM 1360 C CA . LEU A 1 181 ? -9.052 -18.985 -6.327 1.00 86.88 181 LEU A CA 1
ATOM 1361 C C . LEU A 1 181 ? -10.233 -19.359 -5.430 1.00 86.88 181 LEU A C 1
ATOM 1363 O O . LEU A 1 181 ? -11.386 -19.093 -5.795 1.00 86.88 181 LEU A O 1
ATOM 1367 N N . ALA A 1 182 ? -9.964 -19.964 -4.272 1.00 89.94 182 ALA A N 1
ATOM 1368 C CA . ALA A 1 182 ? -11.017 -20.261 -3.309 1.00 89.94 182 ALA A CA 1
ATOM 1369 C C . ALA A 1 182 ? -11.650 -18.963 -2.775 1.00 89.94 182 ALA A C 1
ATOM 1371 O O . ALA A 1 182 ? -11.001 -17.920 -2.687 1.00 89.94 182 ALA A O 1
ATOM 1372 N N . VAL A 1 183 ? -12.930 -19.021 -2.392 1.00 87.94 183 VAL A N 1
ATOM 1373 C CA . VAL A 1 183 ? -13.661 -17.840 -1.893 1.00 87.94 183 VAL A CA 1
ATOM 1374 C C . VAL A 1 183 ? -12.982 -17.251 -0.654 1.00 87.94 183 VAL A C 1
ATOM 1376 O O . VAL A 1 183 ? -12.732 -16.053 -0.626 1.00 87.94 183 VAL A O 1
ATOM 1379 N N . ALA A 1 184 ? -12.601 -18.092 0.313 1.00 89.00 184 ALA A N 1
ATOM 1380 C CA . ALA A 1 184 ? -11.929 -17.652 1.537 1.00 89.00 184 ALA A CA 1
ATOM 1381 C C . ALA A 1 184 ? -10.562 -16.994 1.264 1.00 89.00 184 ALA A C 1
ATOM 1383 O O . ALA A 1 184 ? -10.237 -15.963 1.846 1.00 89.00 184 ALA A O 1
ATOM 1384 N N . GLU A 1 185 ? -9.777 -17.548 0.335 1.00 90.06 185 GLU A N 1
ATOM 1385 C CA . GLU A 1 185 ? -8.495 -16.960 -0.080 1.00 90.06 185 GLU A CA 1
ATOM 1386 C C . GLU A 1 185 ? -8.704 -15.591 -0.740 1.00 90.06 185 GLU A C 1
ATOM 1388 O O . GLU A 1 185 ? -7.980 -14.638 -0.449 1.00 90.06 185 GLU A O 1
ATOM 1393 N N . ARG A 1 186 ? -9.734 -15.458 -1.588 1.00 89.38 186 ARG A N 1
ATOM 1394 C CA . ARG A 1 186 ? -10.102 -14.172 -2.193 1.00 89.38 186 ARG A CA 1
ATOM 1395 C C . ARG A 1 186 ? -10.516 -13.152 -1.137 1.00 89.38 186 ARG A C 1
ATOM 1397 O O . ARG A 1 186 ? -10.090 -12.004 -1.213 1.00 89.38 186 ARG A O 1
ATOM 1404 N N . GLU A 1 187 ? -11.355 -13.544 -0.185 1.00 90.56 187 GLU A N 1
ATOM 1405 C CA . GLU A 1 187 ? -11.802 -12.665 0.899 1.00 90.56 187 GLU A CA 1
ATOM 1406 C C . GLU A 1 187 ? -10.618 -12.169 1.730 1.00 90.56 187 GLU A C 1
ATOM 1408 O O . GLU A 1 187 ? -10.519 -10.966 1.978 1.00 90.56 187 GLU A O 1
ATOM 1413 N N . GLN A 1 188 ? -9.670 -13.051 2.058 1.00 90.56 188 GLN A N 1
ATOM 1414 C CA . GLN A 1 188 ? -8.454 -12.671 2.773 1.00 90.56 188 GLN A CA 1
ATOM 1415 C C . GLN A 1 188 ? -7.612 -11.660 1.985 1.00 90.56 188 GLN A C 1
ATOM 1417 O O . GLN A 1 188 ? -7.135 -10.679 2.557 1.00 90.56 188 GLN A O 1
ATOM 1422 N N . LEU A 1 189 ? -7.463 -11.845 0.668 1.00 91.12 189 LEU A N 1
ATOM 1423 C CA . LEU A 1 189 ? -6.767 -10.878 -0.185 1.00 91.12 189 LEU A CA 1
ATOM 1424 C C . LEU A 1 189 ? -7.484 -9.526 -0.236 1.00 91.12 189 LEU A C 1
AT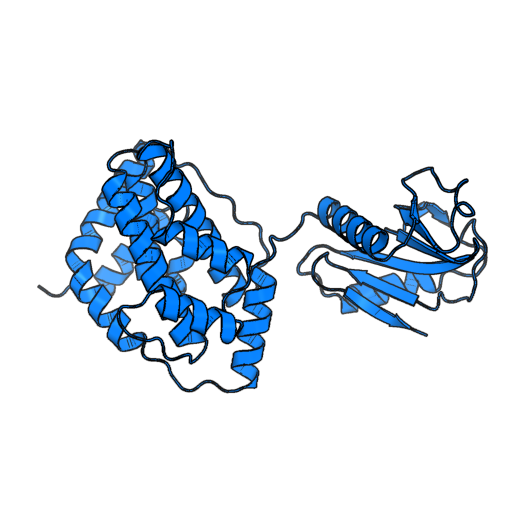OM 1426 O O . LEU A 1 189 ? -6.821 -8.494 -0.203 1.00 91.12 189 LEU A O 1
ATOM 1430 N N . ILE A 1 190 ? -8.818 -9.509 -0.290 1.00 91.56 190 ILE A N 1
ATOM 1431 C CA . ILE A 1 190 ? -9.608 -8.267 -0.278 1.00 91.56 190 ILE A CA 1
ATOM 1432 C C . ILE A 1 190 ? -9.435 -7.530 1.051 1.00 91.56 190 ILE A C 1
ATOM 1434 O O . ILE A 1 190 ? -9.263 -6.310 1.055 1.00 91.56 190 ILE A O 1
ATOM 1438 N N . VAL A 1 191 ? -9.487 -8.253 2.173 1.00 89.50 191 VAL A N 1
ATOM 1439 C CA . VAL A 1 191 ? -9.249 -7.679 3.502 1.00 89.50 191 VAL A CA 1
ATOM 1440 C C . VAL A 1 191 ? -7.842 -7.096 3.558 1.00 89.50 191 VAL A C 1
ATOM 1442 O O . VAL A 1 191 ? -7.712 -5.904 3.816 1.00 89.50 191 VAL A O 1
ATOM 1445 N N . SER A 1 192 ? -6.822 -7.875 3.190 1.00 89.69 192 SER A N 1
ATOM 1446 C CA . SER A 1 192 ? -5.423 -7.431 3.181 1.00 89.69 192 SER A CA 1
ATOM 1447 C C . SER A 1 192 ? -5.180 -6.224 2.264 1.00 89.69 192 SER A C 1
ATOM 1449 O O . SER A 1 192 ? -4.513 -5.266 2.644 1.00 89.69 192 SER A O 1
ATOM 1451 N N . ALA A 1 193 ? -5.784 -6.209 1.072 1.00 90.56 193 ALA A N 1
ATOM 1452 C CA . ALA A 1 193 ? -5.705 -5.097 0.127 1.00 90.56 193 ALA A CA 1
ATOM 1453 C C . ALA A 1 193 ? -6.302 -3.805 0.702 1.00 90.56 193 ALA A C 1
ATOM 1455 O O . ALA A 1 193 ? -5.707 -2.733 0.567 1.00 90.56 193 ALA A O 1
ATOM 1456 N N . ARG A 1 194 ? -7.477 -3.897 1.341 1.00 87.69 194 ARG A N 1
ATOM 1457 C CA . ARG A 1 194 ? -8.127 -2.763 2.020 1.00 87.69 194 ARG A CA 1
ATOM 1458 C C . ARG A 1 194 ? -7.302 -2.272 3.186 1.00 87.69 194 ARG A C 1
ATOM 1460 O O . ARG A 1 194 ? -7.115 -1.072 3.329 1.00 87.69 194 ARG A O 1
ATOM 1467 N N . ASP A 1 195 ? -6.805 -3.208 3.972 1.00 84.12 195 ASP A N 1
ATOM 1468 C CA . ASP A 1 195 ? -5.955 -2.951 5.112 1.00 84.12 195 ASP A CA 1
ATOM 1469 C C . ASP A 1 195 ? -4.698 -2.177 4.693 1.00 84.12 195 ASP A C 1
ATOM 1471 O O . ASP A 1 195 ? -4.468 -1.063 5.159 1.00 84.12 195 ASP A O 1
ATOM 1475 N N . ALA A 1 196 ? -3.952 -2.693 3.723 1.00 87.44 196 ALA A N 1
ATOM 1476 C CA . ALA A 1 196 ? -2.736 -2.066 3.223 1.00 87.44 196 ALA A CA 1
ATOM 1477 C C . ALA A 1 196 ? -2.941 -0.667 2.618 1.00 87.44 196 ALA A C 1
ATOM 1479 O O . ALA A 1 196 ? -1.974 0.096 2.510 1.00 87.44 196 ALA A O 1
ATOM 1480 N N . ALA A 1 197 ? -4.159 -0.330 2.172 1.00 84.25 197 ALA A N 1
ATOM 1481 C CA . ALA A 1 197 ? -4.472 0.973 1.579 1.00 84.25 197 ALA A CA 1
ATOM 1482 C C . ALA A 1 197 ? -4.485 2.116 2.598 1.00 84.25 197 ALA A C 1
ATOM 1484 O O . ALA A 1 197 ? -4.437 3.280 2.202 1.00 84.25 197 ALA A O 1
ATOM 1485 N N . TYR A 1 198 ? -4.531 1.793 3.888 1.00 72.38 198 TYR A N 1
ATOM 1486 C CA . TYR A 1 198 ? -4.306 2.757 4.949 1.00 72.38 198 TYR A CA 1
ATOM 1487 C C . TYR A 1 198 ? -2.810 2.810 5.259 1.00 72.38 198 TYR A C 1
ATOM 1489 O O . TYR A 1 198 ? -2.170 1.776 5.453 1.00 72.38 198 TYR A O 1
ATOM 1497 N N . GLU A 1 199 ? -2.235 4.013 5.277 1.00 62.91 199 GLU A N 1
ATOM 1498 C CA . GLU A 1 199 ? -0.883 4.182 5.800 1.00 62.91 199 GLU A CA 1
ATOM 1499 C C . GLU A 1 199 ? -0.881 3.864 7.303 1.00 62.91 199 GLU A C 1
ATOM 1501 O O . GLU A 1 199 ? -1.770 4.341 8.019 1.00 62.91 199 GLU A O 1
ATOM 1506 N N . PRO A 1 200 ? 0.090 3.068 7.786 1.00 60.47 200 PRO A N 1
ATOM 1507 C CA . PRO A 1 200 ? 0.261 2.806 9.207 1.00 60.47 200 PRO A CA 1
ATOM 1508 C C . PRO A 1 200 ? 0.434 4.132 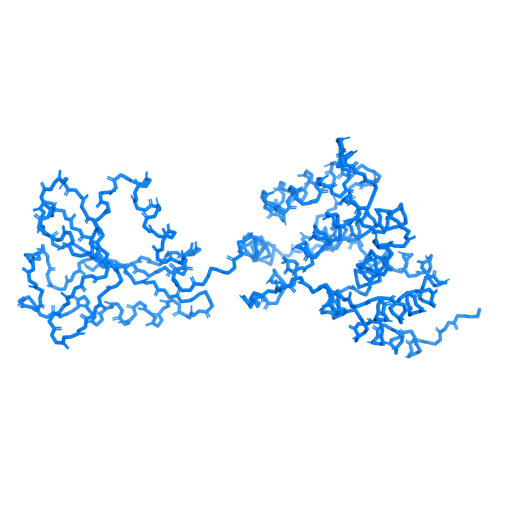9.947 1.00 60.47 200 PRO A C 1
ATOM 1510 O O . PRO A 1 200 ? 1.400 4.870 9.735 1.00 60.47 200 PRO A O 1
ATOM 1513 N N . LEU A 1 201 ? -0.539 4.465 10.791 1.00 62.66 201 LEU A N 1
ATOM 1514 C CA . LEU A 1 201 ? -0.496 5.681 11.590 1.00 62.66 201 LEU A CA 1
ATOM 1515 C C . LEU A 1 201 ? 0.567 5.520 12.681 1.00 62.66 201 LEU A C 1
ATOM 1517 O O . LEU A 1 201 ? 0.683 4.463 13.306 1.00 62.66 201 LEU A O 1
ATOM 1521 N N . ARG A 1 202 ? 1.328 6.584 12.966 1.00 64.75 202 ARG A N 1
ATOM 1522 C CA . ARG A 1 202 ? 2.131 6.600 14.195 1.00 64.75 202 ARG A CA 1
ATOM 1523 C C . ARG A 1 202 ? 1.182 6.573 15.388 1.00 64.75 202 ARG A C 1
ATOM 1525 O O . ARG A 1 202 ? 0.057 7.050 15.304 1.00 64.75 202 ARG A O 1
ATOM 1532 N N . GLU A 1 203 ? 1.658 6.104 16.533 1.00 64.69 203 GLU A N 1
ATOM 1533 C CA . GLU A 1 203 ? 0.851 5.988 17.758 1.00 64.69 203 GLU A CA 1
ATOM 1534 C C . GLU A 1 203 ? 0.102 7.285 18.130 1.00 64.69 203 GLU A C 1
ATOM 1536 O O . GLU A 1 203 ? -1.083 7.255 18.454 1.00 64.69 203 GLU A O 1
ATOM 1541 N N . ALA A 1 204 ? 0.754 8.445 17.986 1.00 65.94 204 ALA A N 1
ATOM 1542 C CA . ALA A 1 204 ? 0.122 9.747 18.211 1.00 65.94 204 ALA A CA 1
ATOM 1543 C C . ALA A 1 204 ? -0.981 10.077 17.181 1.00 65.94 204 ALA A C 1
ATOM 1545 O O . ALA A 1 204 ? -1.983 10.708 17.524 1.00 65.94 204 ALA A O 1
ATOM 1546 N N . ASP A 1 205 ? -0.822 9.626 15.936 1.00 76.19 205 ASP A N 1
ATOM 1547 C CA . ASP A 1 205 ? -1.782 9.847 14.854 1.00 76.19 205 ASP A CA 1
ATOM 1548 C C . ASP A 1 205 ? -3.003 8.915 14.988 1.00 76.19 205 ASP A C 1
ATOM 1550 O O . ASP A 1 205 ? -4.116 9.299 14.623 1.00 76.19 205 ASP A O 1
ATOM 1554 N N . ILE A 1 206 ? -2.830 7.729 15.589 1.00 81.44 206 ILE A N 1
ATOM 1555 C CA . ILE A 1 206 ? -3.914 6.776 15.889 1.00 81.44 206 ILE A CA 1
ATOM 1556 C C . ILE A 1 206 ? -4.928 7.401 16.846 1.00 81.44 206 ILE A C 1
ATOM 1558 O O . ILE A 1 206 ? -6.128 7.426 16.557 1.00 81.44 206 ILE A O 1
ATOM 1562 N N . ALA A 1 207 ? -4.454 7.961 17.960 1.00 85.56 207 ALA A N 1
ATOM 1563 C CA . ALA A 1 207 ? -5.326 8.605 18.936 1.00 85.56 207 ALA A CA 1
ATOM 1564 C C . ALA A 1 207 ? -6.075 9.803 18.327 1.00 85.56 207 ALA A C 1
ATOM 1566 O O . ALA A 1 207 ? -7.262 9.992 18.596 1.00 85.56 207 ALA A O 1
ATOM 1567 N N . ALA A 1 208 ? -5.416 10.602 17.483 1.00 85.94 208 ALA A N 1
ATOM 1568 C CA . ALA A 1 208 ? -6.057 11.722 16.792 1.00 85.94 208 ALA A CA 1
ATOM 1569 C C . ALA A 1 208 ? -7.137 11.252 15.797 1.00 85.94 208 ALA A C 1
ATOM 1571 O O . ALA A 1 208 ? -8.210 11.852 15.702 1.00 85.94 208 ALA A O 1
ATOM 1572 N N . GLU A 1 209 ? -6.892 10.154 15.080 1.00 85.38 209 GLU A N 1
ATOM 1573 C CA . GLU A 1 209 ? -7.864 9.568 14.157 1.00 85.38 209 GLU A CA 1
ATOM 1574 C C . GLU A 1 209 ? -9.088 9.000 14.887 1.00 85.38 209 GLU A C 1
ATOM 1576 O O . GLU A 1 209 ? -10.226 9.245 14.476 1.00 85.38 209 GLU A O 1
ATOM 1581 N N . VAL A 1 210 ? -8.885 8.300 16.005 1.00 89.75 210 VAL A N 1
ATOM 1582 C CA . VAL A 1 210 ? -9.983 7.786 16.837 1.00 89.75 210 VAL A CA 1
ATOM 1583 C C . VAL A 1 210 ? -10.830 8.936 17.397 1.00 89.75 210 VAL A C 1
ATOM 1585 O O . VAL A 1 210 ? -12.058 8.882 17.302 1.00 89.75 210 VAL A O 1
ATOM 1588 N N . GLN A 1 211 ? -10.204 10.019 17.874 1.00 92.38 211 GLN A N 1
ATOM 1589 C CA . GLN A 1 211 ? -10.912 11.240 18.288 1.00 92.38 211 GLN A CA 1
ATOM 1590 C C . GLN A 1 211 ? -11.770 11.810 17.152 1.00 92.38 211 GLN A C 1
ATOM 1592 O O . GLN A 1 211 ? -12.950 12.098 17.350 1.00 92.38 211 GLN A O 1
ATOM 1597 N N . ARG A 1 212 ? -11.215 11.917 15.937 1.00 90.00 212 ARG A N 1
ATOM 1598 C CA . ARG A 1 212 ? -11.939 12.407 14.753 1.00 90.00 212 ARG A CA 1
ATOM 1599 C C . ARG A 1 212 ? -13.175 11.558 14.447 1.00 90.00 212 ARG A C 1
ATOM 1601 O O . ARG A 1 212 ? -14.231 12.099 14.117 1.00 90.00 212 ARG A O 1
ATOM 1608 N N . ARG A 1 213 ? -13.057 10.229 14.550 1.00 91.19 213 ARG A N 1
ATOM 1609 C CA . ARG A 1 213 ? -14.165 9.288 14.314 1.00 91.19 213 ARG A CA 1
ATOM 1610 C C . ARG A 1 213 ? -15.246 9.401 15.380 1.00 91.19 213 ARG A C 1
ATOM 1612 O O . ARG A 1 213 ? -16.421 9.439 15.024 1.00 91.19 213 ARG A O 1
ATOM 1619 N N . LEU A 1 214 ? -14.863 9.512 16.652 1.00 94.25 214 LEU A N 1
ATOM 1620 C CA . LEU A 1 214 ? -15.799 9.738 17.755 1.00 94.25 214 LEU A CA 1
ATOM 1621 C C . LEU A 1 214 ? -16.544 11.070 17.584 1.00 94.25 214 LEU A C 1
ATOM 1623 O O . LEU A 1 214 ? -17.772 11.089 17.652 1.00 94.25 214 LEU A O 1
ATOM 1627 N N . ALA A 1 215 ? -15.832 12.148 17.247 1.00 95.00 215 ALA A N 1
ATOM 1628 C CA . ALA A 1 215 ? -16.437 13.447 16.955 1.00 95.00 215 ALA A CA 1
ATOM 1629 C C . ALA A 1 215 ? -17.432 13.371 15.786 1.00 95.00 215 ALA A C 1
ATOM 1631 O O . ALA A 1 215 ? -18.559 13.856 15.879 1.00 95.00 215 ALA A O 1
ATOM 1632 N N . LYS A 1 216 ? -17.061 12.687 14.696 1.00 92.38 216 LYS A N 1
ATOM 1633 C CA . LYS A 1 216 ? -17.955 12.452 13.550 1.00 92.38 216 LYS A CA 1
ATOM 1634 C C . LYS A 1 216 ? -19.186 11.618 13.923 1.00 92.38 216 LYS A C 1
ATOM 1636 O O . LYS A 1 216 ? -20.245 11.809 13.330 1.00 92.38 216 LYS A O 1
ATOM 1641 N N . ALA A 1 217 ? -19.057 10.714 14.892 1.00 93.69 217 ALA A N 1
ATOM 1642 C CA . ALA A 1 217 ? -20.162 9.938 15.446 1.00 93.69 217 ALA A CA 1
ATOM 1643 C C . ALA A 1 217 ? -21.035 10.735 16.441 1.00 93.69 217 ALA A C 1
ATOM 1645 O O . ALA A 1 217 ? -22.012 10.192 16.951 1.00 93.69 217 ALA A O 1
ATOM 1646 N N . GLY A 1 218 ? -20.718 12.010 16.697 1.00 95.12 218 GLY A N 1
ATOM 1647 C CA . GLY A 1 218 ? -21.511 12.914 17.533 1.00 95.12 218 GLY A CA 1
ATOM 1648 C C . GLY A 1 218 ? -21.051 13.022 18.988 1.00 95.12 218 GLY A C 1
ATOM 1649 O O . GLY A 1 218 ? -21.748 13.643 19.788 1.00 95.12 218 GLY A O 1
ATOM 1650 N N . TRP A 1 219 ? -19.903 12.441 19.345 1.00 96.88 219 TRP A N 1
ATOM 1651 C CA . TRP A 1 219 ? -19.311 12.632 20.669 1.00 96.88 219 TRP A CA 1
ATOM 1652 C C . TRP A 1 219 ? -18.634 14.001 20.788 1.00 96.88 219 TRP A C 1
ATOM 1654 O O . TRP A 1 219 ? -17.971 14.450 19.856 1.00 96.88 219 TRP A O 1
ATOM 1664 N N . ASP A 1 220 ? -18.740 14.638 21.955 1.00 96.75 220 ASP A N 1
ATOM 1665 C CA . ASP A 1 220 ? -17.977 15.854 22.258 1.00 96.75 220 ASP A CA 1
ATOM 1666 C C . ASP A 1 220 ? -16.595 15.470 22.808 1.00 96.75 220 ASP A C 1
ATOM 1668 O O . ASP A 1 220 ? -16.491 14.858 23.873 1.00 96.75 220 ASP A O 1
ATOM 1672 N N . VAL A 1 221 ? -15.531 15.754 22.055 1.00 96.75 221 VAL A N 1
ATOM 1673 C CA . VAL A 1 221 ? -14.161 15.358 22.416 1.00 96.75 221 VAL A CA 1
ATOM 1674 C C . VAL A 1 221 ? -13.514 16.467 23.236 1.00 96.75 221 VAL A C 1
ATOM 1676 O O . VAL A 1 221 ? -13.265 17.556 22.725 1.00 96.75 221 VAL A O 1
ATOM 1679 N N . LEU A 1 222 ? -13.226 16.163 24.499 1.00 94.81 222 LEU A N 1
ATOM 1680 C CA . LEU A 1 222 ? -12.594 17.059 25.460 1.00 94.81 222 LEU A CA 1
ATOM 1681 C C . LEU A 1 222 ? -11.094 16.757 25.522 1.00 94.81 222 LEU A C 1
ATOM 1683 O O . LEU A 1 222 ? -10.680 15.629 25.816 1.00 94.81 222 LEU A O 1
ATOM 1687 N N . GLY A 1 223 ? -10.283 17.770 25.228 1.00 91.19 223 GLY A N 1
ATOM 1688 C CA . GLY A 1 223 ? -8.831 17.682 25.244 1.00 91.19 223 GLY A CA 1
ATOM 1689 C C . GLY A 1 223 ? -8.254 17.515 26.651 1.00 91.19 223 GLY A C 1
ATOM 1690 O O . GLY A 1 223 ? -8.950 17.549 27.669 1.00 91.19 223 GLY A O 1
ATOM 1691 N N . VAL A 1 224 ? -6.932 17.351 26.714 1.00 87.44 224 VAL A N 1
ATOM 1692 C CA . VAL A 1 224 ? -6.208 17.188 27.982 1.00 87.44 224 VAL A CA 1
ATOM 1693 C C . VAL A 1 224 ? -6.425 18.416 28.875 1.00 87.44 224 VAL A C 1
ATOM 1695 O O . VAL A 1 224 ? -6.072 19.528 28.487 1.00 87.44 224 VAL A O 1
ATOM 1698 N N . GLY A 1 225 ? -6.949 18.216 30.089 1.00 84.88 225 GLY A N 1
ATOM 1699 C CA . GLY A 1 225 ? -7.213 19.300 31.045 1.00 84.88 225 GLY A CA 1
ATOM 1700 C C . GLY A 1 225 ? -8.603 19.942 30.940 1.00 84.88 225 GLY A C 1
ATOM 1701 O O . GLY A 1 225 ? -8.898 20.880 31.683 1.00 84.88 225 GLY A O 1
ATOM 1702 N N . GLU A 1 226 ? -9.465 19.471 30.034 1.00 90.06 226 GLU A N 1
ATOM 1703 C CA . GLU A 1 226 ? -10.825 19.995 29.851 1.00 90.06 226 GLU A CA 1
ATOM 1704 C C . GLU A 1 226 ? -11.888 19.211 30.640 1.00 90.06 226 GLU A C 1
ATOM 1706 O O . GLU A 1 226 ? -13.085 19.326 30.378 1.00 90.06 226 GLU A O 1
ATOM 1711 N N . GLU A 1 227 ? -11.493 18.431 31.650 1.00 86.19 227 GLU A N 1
ATOM 1712 C CA . GLU A 1 227 ? -12.392 17.496 32.337 1.00 86.19 227 GLU A CA 1
ATOM 1713 C C . GLU A 1 227 ? -13.494 18.192 33.156 1.00 86.19 227 GLU A C 1
ATOM 1715 O O . GLU A 1 227 ? -14.505 17.580 33.501 1.00 86.19 227 GLU A O 1
ATOM 1720 N N . SER A 1 228 ? -13.343 19.491 33.434 1.00 87.62 228 SER A N 1
ATOM 1721 C CA . SER A 1 228 ? -14.386 20.328 34.042 1.00 87.62 228 SER A CA 1
ATOM 1722 C C . SER A 1 228 ? -15.602 20.545 33.128 1.00 87.62 228 SER A C 1
ATOM 1724 O O . SER A 1 228 ? -16.672 20.915 33.613 1.00 87.62 228 SER A O 1
ATOM 1726 N N . GLN A 1 229 ? -15.467 20.280 31.825 1.00 89.19 229 GLN A N 1
ATOM 1727 C CA . GLN A 1 229 ? -16.522 20.439 30.821 1.00 89.19 229 GLN A CA 1
ATOM 1728 C C . GLN A 1 229 ? -17.334 19.155 30.581 1.00 89.19 229 GLN A C 1
ATOM 1730 O O . GLN A 1 229 ? -18.128 19.108 29.647 1.00 89.19 229 GLN A O 1
ATOM 1735 N N . LEU A 1 230 ? -17.196 18.123 31.424 1.00 86.12 230 LEU A N 1
ATOM 1736 C CA . LEU A 1 230 ? -17.808 16.800 31.212 1.00 86.12 230 LEU A CA 1
ATOM 1737 C C . LEU A 1 230 ? -19.337 16.804 31.029 1.00 86.12 230 LEU A C 1
ATOM 1739 O O . LEU A 1 230 ? -19.900 15.875 30.464 1.00 86.12 230 LEU A O 1
ATOM 1743 N N . ASN A 1 231 ? -20.014 17.849 31.508 1.00 87.38 231 ASN A N 1
ATOM 1744 C CA . ASN A 1 231 ? -21.467 18.000 31.409 1.00 87.38 231 ASN A CA 1
ATOM 1745 C C . ASN A 1 231 ? -21.905 18.927 30.259 1.00 87.38 231 ASN A C 1
ATOM 1747 O O . ASN A 1 231 ? -23.063 19.337 30.211 1.00 87.38 231 ASN A O 1
ATOM 1751 N N . ARG A 1 232 ? -20.989 19.303 29.357 1.00 89.94 232 ARG A N 1
ATOM 1752 C CA . ARG A 1 232 ? -21.280 20.167 28.202 1.00 89.94 232 ARG A CA 1
ATOM 1753 C C . ARG A 1 232 ? -22.175 19.478 27.167 1.00 89.94 232 ARG A C 1
ATOM 1755 O O . ARG A 1 232 ? -22.958 20.152 26.500 1.00 89.94 232 ARG A O 1
ATOM 1762 N N . SER A 1 233 ? -22.072 18.157 27.050 1.00 93.50 233 SER A N 1
ATOM 1763 C CA . SER A 1 233 ? -22.885 17.319 26.169 1.00 93.50 233 SER A CA 1
ATOM 1764 C C . SER A 1 233 ? -23.390 16.090 26.925 1.00 93.50 233 SER A C 1
ATOM 1766 O O . SER A 1 233 ? -22.873 15.736 27.983 1.00 93.50 233 SER A O 1
ATOM 1768 N N . LEU A 1 234 ? -24.405 15.417 26.375 1.00 94.94 234 LEU A N 1
ATOM 1769 C CA . LEU A 1 234 ? -24.853 14.130 26.902 1.00 94.94 234 LEU A CA 1
ATOM 1770 C C . LEU A 1 234 ? -23.754 13.069 26.780 1.00 94.94 234 LEU A C 1
ATOM 1772 O O . LEU A 1 234 ? -23.653 12.236 27.670 1.00 94.94 234 LEU A O 1
ATOM 1776 N N . GLY A 1 235 ? -22.967 13.091 25.699 1.00 96.25 235 GLY A N 1
ATOM 1777 C CA . GLY A 1 235 ? -21.869 12.158 25.449 1.00 96.25 235 GLY A CA 1
ATOM 1778 C C . GLY A 1 235 ? -20.548 12.896 25.253 1.00 96.25 235 GLY A C 1
ATOM 1779 O O . GLY A 1 235 ? -20.409 13.642 24.281 1.00 96.25 235 GLY A O 1
ATOM 1780 N N . CYS A 1 236 ? -19.582 12.664 26.144 1.00 96.25 236 CYS A N 1
ATOM 1781 C CA . CYS A 1 236 ? -18.250 13.271 26.085 1.00 96.25 236 CYS A CA 1
ATOM 1782 C C . CYS A 1 236 ? -17.143 12.210 26.081 1.00 96.25 236 CYS A C 1
ATOM 1784 O O . CYS A 1 236 ? -17.258 11.174 26.744 1.00 96.25 236 CYS A O 1
ATOM 1786 N N . VAL A 1 237 ? -16.052 12.499 25.373 1.00 96.50 237 VAL A N 1
ATOM 1787 C CA . VAL A 1 237 ? -14.816 11.705 25.352 1.00 96.50 237 VAL A CA 1
ATOM 1788 C C . VAL A 1 237 ? -13.734 12.496 26.067 1.00 96.50 237 VAL A C 1
ATOM 1790 O O . VAL A 1 237 ? -13.405 13.595 25.637 1.00 96.50 237 VAL A O 1
ATOM 1793 N N . LEU A 1 238 ? -13.165 11.945 27.136 1.00 93.75 238 LEU A N 1
ATOM 1794 C CA . LEU A 1 238 ? -11.992 12.522 27.791 1.00 93.75 238 LEU A CA 1
ATOM 1795 C C . LEU A 1 238 ? -10.727 11.962 27.153 1.00 93.75 238 LEU A C 1
ATOM 1797 O O . LEU A 1 238 ? -10.550 10.747 27.175 1.00 93.75 238 LEU A O 1
ATOM 1801 N N . VAL A 1 239 ? -9.848 12.821 26.636 1.00 93.19 239 VAL A N 1
ATOM 1802 C CA . VAL A 1 239 ? -8.566 12.416 26.038 1.00 93.19 239 VAL A CA 1
ATOM 1803 C C . VAL A 1 239 ? -7.448 12.432 27.081 1.00 93.19 239 VAL A C 1
ATOM 1805 O O . VAL A 1 239 ? -7.245 13.413 27.795 1.00 93.19 239 VAL A O 1
ATOM 1808 N N . GLN A 1 240 ? -6.704 11.330 27.157 1.00 89.81 240 GLN A N 1
ATOM 1809 C CA . GLN A 1 240 ? -5.606 11.085 28.095 1.00 89.81 240 GLN A CA 1
ATOM 1810 C C . GLN A 1 240 ? -5.906 11.397 29.577 1.00 89.81 240 GLN A C 1
ATOM 1812 O O . GLN A 1 240 ? -5.053 11.993 30.260 1.00 89.81 240 GLN A O 1
ATOM 1817 N N . PRO A 1 241 ? -7.081 11.009 30.118 1.00 88.31 241 PRO A N 1
ATOM 1818 C CA . PRO A 1 241 ? -7.437 11.329 31.490 1.00 88.31 241 PRO A CA 1
ATOM 1819 C C . PRO A 1 241 ? -6.476 10.662 32.474 1.00 88.31 241 PRO A C 1
ATOM 1821 O O . PRO A 1 241 ? -6.028 9.525 32.296 1.00 88.31 241 PRO A O 1
ATOM 1824 N N . ARG A 1 242 ? -6.164 11.383 33.552 1.00 84.62 242 ARG A N 1
ATOM 1825 C CA . ARG A 1 242 ? -5.370 10.840 34.657 1.00 84.62 242 ARG A CA 1
ATOM 1826 C C . ARG A 1 242 ? -6.253 9.951 35.528 1.00 84.62 242 ARG A C 1
ATOM 1828 O O . ARG A 1 242 ? -7.301 10.387 35.999 1.00 84.62 242 ARG A O 1
ATOM 1835 N N . LEU A 1 243 ? -5.800 8.727 35.766 1.00 77.75 243 LEU A N 1
ATOM 1836 C CA . LEU A 1 243 ? -6.465 7.752 36.624 1.00 77.75 243 LEU A CA 1
ATOM 1837 C C . LEU A 1 243 ? -5.733 7.654 37.972 1.00 77.75 243 LEU A C 1
ATOM 1839 O O . LEU A 1 243 ? -4.604 8.132 38.133 1.00 77.75 243 LEU A O 1
ATOM 1843 N N . GLY A 1 244 ? -6.364 7.009 38.954 1.00 71.31 244 GLY A N 1
ATOM 1844 C CA . GLY A 1 244 ? -5.710 6.662 40.214 1.00 71.31 244 GLY A CA 1
ATOM 1845 C C . GLY A 1 244 ? -4.446 5.819 40.001 1.00 71.31 244 GLY A C 1
ATOM 1846 O O . GLY A 1 244 ? -4.341 5.051 39.047 1.00 71.31 244 GLY A O 1
ATOM 1847 N N . GLY A 1 245 ? -3.460 5.972 40.888 1.00 69.81 245 GLY A N 1
ATOM 1848 C CA . GLY A 1 245 ? -2.204 5.213 40.814 1.00 69.81 245 GLY A CA 1
ATOM 1849 C C . GLY A 1 245 ? -1.214 5.691 39.743 1.00 69.81 245 GLY A C 1
ATOM 1850 O O . GLY A 1 245 ? -0.249 4.991 39.465 1.00 69.81 245 GLY A O 1
ATOM 1851 N N . GLY A 1 246 ? -1.428 6.871 39.148 1.00 71.56 246 GLY A N 1
ATOM 1852 C CA . GLY A 1 246 ? -0.519 7.452 38.148 1.00 71.56 246 GLY A CA 1
ATOM 1853 C C . GLY A 1 246 ? -0.695 6.898 36.731 1.00 71.56 246 GLY A C 1
ATOM 1854 O O . GLY A 1 246 ? 0.053 7.284 35.835 1.00 71.56 246 GLY A O 1
ATOM 1855 N N . LEU A 1 247 ? -1.689 6.032 36.525 1.00 73.38 247 LEU A N 1
ATOM 1856 C CA . LEU A 1 247 ? -2.051 5.488 35.221 1.00 73.38 247 LEU A CA 1
ATOM 1857 C C . LEU A 1 247 ? -2.785 6.528 34.363 1.00 73.38 247 LEU A C 1
ATOM 1859 O O . LEU A 1 247 ? -3.350 7.507 34.863 1.00 73.38 247 LEU A O 1
ATOM 1863 N N . ARG A 1 248 ? -2.793 6.292 33.053 1.00 80.75 248 ARG A N 1
ATOM 1864 C CA . ARG A 1 248 ? -3.565 7.051 32.070 1.00 80.75 248 ARG A CA 1
ATOM 1865 C C . ARG A 1 248 ? -4.265 6.074 31.141 1.00 80.75 248 ARG A C 1
ATOM 1867 O O . ARG A 1 248 ? -3.655 5.085 30.756 1.00 80.75 248 ARG A O 1
ATOM 1874 N N . ALA A 1 249 ? -5.516 6.372 30.819 1.00 85.38 249 ALA A N 1
ATOM 1875 C CA . ALA A 1 249 ? -6.190 5.780 29.667 1.00 85.38 249 ALA A CA 1
ATOM 1876 C C . ALA A 1 249 ? -5.925 6.662 28.449 1.00 85.38 249 ALA A C 1
ATOM 1878 O O . ALA A 1 249 ? -5.707 7.863 28.625 1.00 85.38 249 ALA A O 1
ATOM 1879 N N . ASP A 1 250 ? -6.025 6.120 27.239 1.00 89.12 250 ASP A N 1
ATOM 1880 C CA . ASP A 1 250 ? -6.012 6.966 26.042 1.00 89.12 250 ASP A CA 1
ATOM 1881 C C . ASP A 1 250 ? -7.296 7.778 25.934 1.00 89.12 250 ASP A C 1
ATOM 1883 O O . ASP A 1 250 ? -7.234 8.991 25.715 1.00 89.12 250 ASP A O 1
ATOM 1887 N N . MET A 1 251 ? -8.459 7.144 26.133 1.00 92.31 251 MET A N 1
ATOM 1888 C CA . MET A 1 251 ? -9.735 7.856 26.205 1.00 92.31 251 MET A CA 1
ATOM 1889 C C . MET A 1 251 ? -10.747 7.202 27.148 1.00 92.31 251 MET A C 1
ATOM 1891 O O . MET A 1 251 ? -10.847 5.978 27.225 1.00 92.31 251 MET A O 1
ATOM 1895 N N . LEU A 1 252 ? -11.571 8.020 27.808 1.00 92.81 252 LEU A N 1
ATOM 1896 C CA . LEU A 1 252 ? -12.761 7.562 28.536 1.00 92.81 252 LEU A CA 1
ATOM 1897 C C . LEU A 1 252 ? -14.035 8.071 27.868 1.00 92.81 252 LEU A C 1
ATOM 1899 O O . LEU A 1 252 ? -14.155 9.257 27.566 1.00 92.81 252 LEU A O 1
ATOM 1903 N N . LEU A 1 253 ? -15.003 7.175 27.694 1.00 94.38 253 LEU A N 1
ATOM 1904 C CA . LEU A 1 253 ? -16.340 7.499 27.210 1.00 94.38 253 LEU A CA 1
ATOM 1905 C C . LEU A 1 253 ? -17.243 7.805 28.397 1.00 94.38 253 LEU A C 1
ATOM 1907 O O . LEU A 1 253 ? -17.342 7.005 29.334 1.00 94.38 253 LEU A O 1
ATOM 1911 N N . THR A 1 254 ? -17.937 8.937 28.339 1.00 93.94 254 THR A N 1
ATOM 1912 C CA . THR A 1 254 ? -18.852 9.366 29.397 1.00 93.94 254 THR A CA 1
ATOM 1913 C C . THR A 1 254 ? -20.228 9.711 28.848 1.00 93.94 254 THR A C 1
ATOM 1915 O O . THR A 1 254 ? -20.342 10.331 27.794 1.00 93.94 254 THR A O 1
ATOM 1918 N N . VAL A 1 255 ? -21.276 9.302 29.563 1.00 94.62 255 VAL A N 1
ATOM 1919 C CA . VAL A 1 255 ? -22.668 9.630 29.245 1.00 94.62 255 VAL A CA 1
ATOM 1920 C C . VAL A 1 255 ? -23.331 10.221 30.482 1.00 94.62 255 VAL A C 1
ATOM 1922 O O . VAL A 1 255 ? -23.304 9.612 31.549 1.00 94.62 255 VAL A O 1
ATOM 1925 N N . GLY A 1 256 ? -23.892 11.426 30.363 1.00 92.69 256 GLY A N 1
ATOM 1926 C CA . GLY A 1 256 ? -24.495 12.147 31.489 1.00 92.69 256 GLY A CA 1
ATOM 1927 C C . GLY A 1 256 ? -23.517 12.384 32.647 1.00 92.69 256 GLY A C 1
ATOM 1928 O O . GLY A 1 256 ? -23.908 12.289 33.809 1.00 92.69 256 GLY A O 1
ATOM 1929 N N . GLY A 1 257 ? -22.235 12.606 32.338 1.00 90.12 257 GLY A N 1
ATOM 1930 C CA . GLY A 1 257 ? -21.174 12.789 33.333 1.00 90.12 257 GLY A CA 1
ATOM 1931 C C . GLY A 1 257 ? -20.697 11.505 34.026 1.00 90.12 257 GLY A C 1
ATOM 1932 O O . GLY A 1 257 ? -19.835 11.576 34.901 1.00 90.12 257 GLY A O 1
ATOM 1933 N N . GLN A 1 258 ? -21.222 10.332 33.651 1.00 91.38 258 GLN A N 1
ATOM 1934 C CA . GLN A 1 258 ? -20.779 9.039 34.177 1.00 91.38 258 GLN A CA 1
ATOM 1935 C C . GLN A 1 258 ? -19.888 8.318 33.169 1.00 91.38 258 GLN A C 1
ATOM 1937 O O . GLN A 1 258 ? -20.221 8.245 31.989 1.00 91.38 258 GLN A O 1
ATOM 1942 N N . VAL A 1 259 ? -18.787 7.725 33.625 1.00 91.25 259 VAL A N 1
ATOM 1943 C CA . VAL A 1 259 ? -17.924 6.886 32.786 1.00 91.25 259 VAL A CA 1
ATOM 1944 C C . VAL A 1 259 ? -18.654 5.586 32.445 1.00 91.25 259 VAL A C 1
ATOM 1946 O O . VAL A 1 259 ? -19.111 4.866 33.339 1.00 91.25 259 VAL A O 1
ATOM 1949 N N . VAL A 1 260 ? -18.763 5.295 31.147 1.00 92.31 260 VAL A N 1
ATOM 1950 C CA . VAL A 1 260 ? -19.437 4.103 30.602 1.00 92.31 260 VAL A CA 1
ATOM 1951 C C . VAL A 1 260 ? -18.487 3.167 29.862 1.00 92.31 260 VAL A C 1
ATOM 1953 O O . VAL A 1 260 ? -18.822 2.004 29.658 1.00 92.31 260 VAL A O 1
ATOM 1956 N N . GLY A 1 261 ? -17.308 3.641 29.463 1.00 91.81 261 GLY A N 1
ATOM 1957 C CA . GLY A 1 261 ? -16.361 2.810 28.740 1.00 91.81 261 GLY A CA 1
ATOM 1958 C C . GLY A 1 261 ? -14.991 3.436 28.568 1.00 91.81 261 GLY A C 1
ATOM 1959 O O . GLY A 1 261 ? -14.767 4.595 28.920 1.00 91.81 261 GLY A O 1
ATOM 1960 N N . ILE A 1 262 ? -14.085 2.640 28.019 1.00 91.06 262 ILE A N 1
ATOM 1961 C CA . ILE A 1 262 ? -12.689 3.000 27.783 1.00 91.06 262 ILE A CA 1
ATOM 1962 C C . ILE A 1 262 ? -12.292 2.667 26.347 1.00 91.06 262 ILE A C 1
ATOM 1964 O O . ILE A 1 262 ? -12.753 1.664 25.795 1.00 91.06 262 ILE A O 1
ATOM 1968 N N . VAL A 1 263 ? -11.449 3.512 25.757 1.00 91.62 263 VAL A N 1
ATOM 1969 C CA . VAL A 1 263 ? -10.830 3.276 24.452 1.00 91.62 263 VAL A CA 1
ATOM 1970 C C . VAL A 1 263 ? -9.318 3.300 24.628 1.00 91.62 263 VAL A C 1
ATOM 1972 O O . VAL A 1 263 ? -8.773 4.311 25.065 1.00 91.62 263 VAL A O 1
ATOM 1975 N N . GLU A 1 264 ? -8.665 2.201 24.269 1.00 89.00 264 GLU A N 1
ATOM 1976 C CA . GLU A 1 264 ? -7.206 2.076 24.227 1.00 89.00 264 GLU A CA 1
ATOM 1977 C C . GLU A 1 264 ? -6.733 2.106 22.772 1.00 89.00 264 GLU A C 1
ATOM 1979 O O . GLU A 1 264 ? -7.286 1.424 21.904 1.00 89.00 264 GLU A O 1
ATOM 1984 N N . CYS A 1 265 ? -5.713 2.911 22.500 1.00 87.44 265 CYS A N 1
ATOM 1985 C CA . CYS A 1 265 ? -5.077 3.015 21.200 1.00 87.44 265 CYS A CA 1
ATOM 1986 C C . CYS A 1 265 ? -3.774 2.215 21.220 1.00 87.44 265 CYS A C 1
ATOM 1988 O O . CYS A 1 265 ? -2.924 2.400 22.086 1.00 87.44 265 CYS A O 1
ATOM 1990 N N . LYS A 1 266 ? -3.592 1.312 20.260 1.00 81.44 266 LYS A N 1
ATOM 1991 C CA . LYS A 1 266 ? -2.347 0.551 20.102 1.00 81.44 266 LYS A CA 1
ATOM 1992 C C . LYS A 1 266 ? -1.720 0.852 18.760 1.00 81.44 266 LYS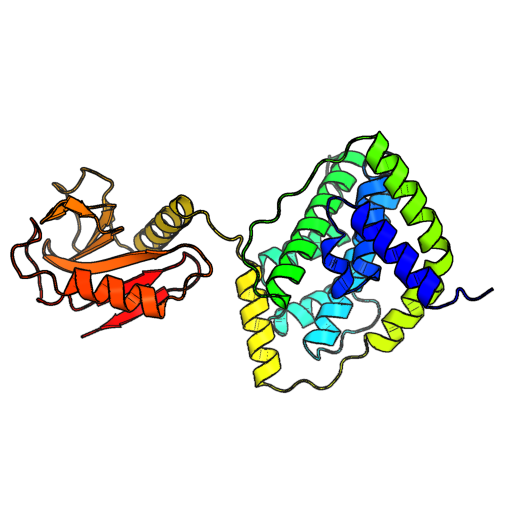 A C 1
ATOM 1994 O O . LYS A 1 266 ? -2.391 1.321 17.854 1.00 81.44 266 LYS A O 1
ATOM 1999 N N . ARG A 1 267 ? -0.421 0.594 18.634 1.00 71.81 267 ARG A N 1
ATOM 2000 C CA . ARG A 1 267 ? 0.253 0.670 17.336 1.00 71.81 267 ARG A CA 1
ATOM 2001 C C . ARG A 1 267 ? -0.329 -0.369 16.381 1.00 71.81 267 ARG A C 1
ATOM 2003 O O . ARG A 1 267 ? -0.681 -1.469 16.806 1.00 71.81 267 ARG A O 1
ATOM 2010 N N . ASP A 1 268 ? -0.376 -0.008 15.104 1.00 60.41 268 ASP A N 1
ATOM 2011 C CA . ASP A 1 268 ? -0.713 -0.919 14.011 1.00 60.41 268 ASP A CA 1
ATOM 2012 C C . ASP A 1 268 ? 0.223 -2.143 14.036 1.00 60.41 268 ASP A C 1
ATOM 2014 O O . ASP A 1 268 ? 1.440 -1.992 14.163 1.00 60.41 268 ASP A O 1
ATOM 2018 N N . GLY A 1 269 ? -0.345 -3.350 13.966 1.00 58.78 269 GLY A N 1
ATOM 2019 C CA . GLY A 1 269 ? 0.387 -4.624 14.028 1.00 58.78 269 GLY A CA 1
ATOM 2020 C C . GLY A 1 269 ? 0.504 -5.285 15.412 1.00 58.78 269 GLY A C 1
ATOM 2021 O O . GLY A 1 269 ? 1.054 -6.381 15.499 1.00 58.78 269 GLY A O 1
ATOM 2022 N N . ILE A 1 270 ? -0.016 -4.676 16.486 1.00 66.12 270 ILE A N 1
ATOM 2023 C CA . ILE A 1 270 ? -0.145 -5.354 17.790 1.00 66.12 270 ILE A CA 1
ATOM 2024 C C . ILE A 1 270 ? -1.366 -6.281 17.789 1.00 66.12 270 ILE A C 1
ATOM 2026 O O . ILE A 1 270 ? -2.405 -5.947 17.219 1.00 66.12 270 ILE A O 1
ATOM 2030 N N . ASP A 1 271 ? -1.247 -7.430 18.460 1.00 69.88 271 ASP A N 1
ATOM 2031 C CA . ASP A 1 271 ? -2.383 -8.307 18.729 1.00 69.88 271 ASP A CA 1
ATOM 2032 C C . ASP A 1 271 ? -3.422 -7.571 19.591 1.00 69.88 271 ASP A C 1
ATOM 2034 O O . ASP A 1 271 ? -3.217 -7.268 20.773 1.00 69.88 271 ASP A O 1
ATOM 2038 N N . LEU A 1 272 ? -4.544 -7.229 18.960 1.00 73.38 272 LEU A N 1
ATOM 2039 C CA . LEU A 1 272 ? -5.611 -6.476 19.598 1.00 73.38 272 LEU A CA 1
ATOM 2040 C C . LEU A 1 272 ? -6.309 -7.296 20.698 1.00 73.38 272 LEU A C 1
ATOM 2042 O O . LEU A 1 272 ? -6.907 -6.688 21.588 1.00 73.38 272 LEU A O 1
ATOM 2046 N N . ASP A 1 273 ? -6.200 -8.630 20.687 1.00 75.12 273 ASP A N 1
ATOM 2047 C CA . ASP A 1 273 ? -6.763 -9.489 21.732 1.00 75.12 273 ASP A CA 1
ATOM 2048 C C . ASP A 1 273 ? -5.974 -9.350 23.045 1.00 75.12 273 ASP A C 1
ATOM 2050 O O . ASP A 1 273 ? -6.569 -9.128 24.103 1.00 75.12 273 ASP A O 1
ATOM 2054 N N . GLU A 1 274 ? -4.636 -9.346 22.989 1.00 76.31 274 GLU A N 1
ATOM 2055 C CA . GLU A 1 274 ? -3.787 -9.075 24.164 1.00 76.31 274 GLU A CA 1
ATOM 2056 C C . GLU A 1 274 ? -4.052 -7.663 24.716 1.00 76.31 274 GLU A C 1
ATOM 2058 O O . GLU A 1 274 ? -4.178 -7.437 25.925 1.00 76.31 274 GLU A O 1
ATOM 2063 N N . ALA A 1 275 ? -4.209 -6.688 23.821 1.00 74.50 275 ALA A N 1
ATOM 2064 C CA . ALA A 1 275 ? -4.562 -5.330 24.207 1.00 74.50 275 ALA A CA 1
ATOM 2065 C C . ALA A 1 275 ? -5.967 -5.235 24.836 1.00 74.50 275 ALA A C 1
ATOM 2067 O O . ALA A 1 275 ? -6.178 -4.422 25.742 1.00 74.50 275 ALA A O 1
ATOM 2068 N N . MET A 1 276 ? -6.919 -6.076 24.419 1.00 82.44 276 MET A N 1
ATOM 2069 C CA . MET A 1 276 ? -8.255 -6.147 25.018 1.00 82.44 276 MET A CA 1
ATOM 2070 C C . MET A 1 276 ? -8.210 -6.721 26.442 1.00 82.44 276 MET A C 1
ATOM 2072 O O . MET A 1 276 ? -8.960 -6.267 27.316 1.00 82.44 276 MET A O 1
ATOM 2076 N N . GLU A 1 277 ? -7.302 -7.660 26.726 1.00 79.88 277 GLU A N 1
ATOM 2077 C CA . GLU A 1 277 ? -7.051 -8.124 28.095 1.00 79.88 277 GLU A CA 1
ATOM 2078 C C . GLU A 1 277 ? -6.499 -6.999 28.986 1.00 79.88 277 GLU A C 1
ATOM 2080 O O . GLU A 1 277 ? -7.001 -6.795 30.099 1.00 79.88 277 GLU A O 1
ATOM 2085 N N . GLN A 1 278 ? -5.543 -6.206 28.481 1.00 73.12 278 GLN A N 1
ATOM 2086 C CA . GLN A 1 278 ? -5.005 -5.029 29.184 1.00 73.12 278 GLN A CA 1
ATOM 2087 C C . GLN A 1 278 ? -6.097 -3.984 29.465 1.00 73.12 278 GLN A C 1
ATOM 2089 O O . GLN A 1 278 ? -6.238 -3.521 30.602 1.00 73.12 278 GLN A O 1
ATOM 2094 N N . ALA A 1 279 ? -6.932 -3.671 28.468 1.00 74.19 279 ALA A N 1
ATOM 2095 C CA . ALA A 1 279 ? -8.093 -2.796 28.638 1.00 74.19 279 ALA A CA 1
ATOM 2096 C C . ALA A 1 279 ? -9.078 -3.361 29.680 1.00 74.19 279 ALA A C 1
ATOM 2098 O O . ALA A 1 279 ? -9.673 -2.619 30.464 1.00 74.19 279 ALA A O 1
ATOM 2099 N N . GLY A 1 280 ? -9.218 -4.690 29.745 1.00 73.19 280 GLY A N 1
ATOM 2100 C CA . GLY A 1 280 ? -9.979 -5.393 30.775 1.00 73.19 280 GLY A CA 1
ATOM 2101 C C . GLY A 1 280 ? -9.449 -5.175 32.192 1.00 73.19 280 GLY A C 1
ATOM 2102 O O . GLY A 1 280 ? -10.248 -4.991 33.111 1.00 73.19 280 GLY A O 1
ATOM 2103 N N . ALA A 1 281 ? -8.131 -5.158 32.390 1.00 72.12 281 ALA A N 1
ATOM 2104 C CA . ALA A 1 281 ? -7.537 -4.856 33.693 1.00 72.12 281 ALA A CA 1
ATOM 2105 C C . ALA A 1 281 ? -7.842 -3.414 34.134 1.00 72.12 281 ALA A C 1
ATOM 2107 O O . ALA A 1 281 ? -8.198 -3.186 35.291 1.00 72.12 281 ALA A O 1
ATOM 2108 N N . LEU A 1 282 ? -7.787 -2.460 33.201 1.00 67.12 282 LEU A N 1
ATOM 2109 C CA . LEU A 1 282 ? -8.077 -1.051 33.469 1.00 67.12 282 LEU A CA 1
ATOM 2110 C C . LEU A 1 282 ? -9.572 -0.804 33.738 1.00 67.12 282 LEU A C 1
ATOM 2112 O O . LEU A 1 282 ? -9.930 -0.067 34.655 1.00 67.12 282 LEU A O 1
ATOM 2116 N N . ALA A 1 283 ? -10.452 -1.499 33.012 1.00 69.00 283 ALA A N 1
ATOM 2117 C CA . ALA A 1 283 ? -11.903 -1.472 33.212 1.00 69.00 283 ALA A CA 1
ATOM 2118 C C . ALA A 1 283 ? -12.362 -2.117 34.534 1.00 69.00 283 ALA A C 1
ATOM 2120 O O . ALA A 1 283 ? -13.436 -1.783 35.039 1.00 69.00 283 ALA A O 1
ATOM 2121 N N . LYS A 1 284 ? -11.563 -3.042 35.088 1.00 69.19 284 LYS A N 1
ATOM 2122 C CA . LYS A 1 284 ? -11.782 -3.689 36.394 1.00 69.19 284 LYS A CA 1
ATOM 2123 C C . LYS A 1 284 ? -11.276 -2.865 37.578 1.00 69.19 284 LYS A C 1
ATOM 2125 O O . LYS A 1 284 ? -11.468 -3.299 38.715 1.00 69.19 284 LYS A O 1
ATOM 2130 N N . ALA A 1 285 ? -10.637 -1.714 37.346 1.00 58.66 285 ALA A N 1
ATOM 2131 C CA . ALA A 1 285 ? -10.196 -0.855 38.436 1.00 58.66 285 ALA A CA 1
ATOM 2132 C C . ALA A 1 285 ? -11.399 -0.537 39.363 1.00 58.66 285 ALA A C 1
ATOM 2134 O O . ALA A 1 285 ? -12.479 -0.206 38.858 1.00 58.66 285 ALA A O 1
ATOM 2135 N N . PRO A 1 286 ? -11.269 -0.712 40.695 1.00 51.91 286 PRO A N 1
ATOM 2136 C CA . PRO A 1 286 ? -12.405 -0.647 41.610 1.00 51.91 286 PRO A CA 1
ATOM 2137 C C . PRO A 1 286 ? -13.146 0.686 41.511 1.00 51.91 286 PRO A C 1
ATOM 2139 O O . PRO A 1 286 ? -12.522 1.738 41.365 1.00 51.91 286 PRO A O 1
ATOM 2142 N N . ALA A 1 287 ? -14.473 0.658 41.669 1.00 48.28 287 ALA A N 1
ATOM 2143 C CA . ALA A 1 287 ? -15.258 1.868 41.893 1.00 48.28 287 ALA A CA 1
ATOM 2144 C C . ALA A 1 287 ? -14.570 2.746 42.964 1.00 48.28 287 ALA A C 1
ATOM 2146 O O . ALA A 1 287 ? -14.392 2.314 44.102 1.00 48.28 287 ALA A O 1
ATOM 2147 N N . GLY A 1 288 ? -14.132 3.949 42.572 1.00 51.47 288 GLY A N 1
ATOM 2148 C CA . GLY A 1 288 ? -13.369 4.876 43.421 1.00 51.47 288 GLY A CA 1
ATOM 2149 C C . GLY A 1 288 ? -11.920 5.153 42.990 1.00 51.47 288 GLY A C 1
ATOM 2150 O O . GLY A 1 288 ? -11.311 6.071 43.532 1.00 51.47 288 GLY A O 1
ATOM 2151 N N . SER A 1 289 ? -11.359 4.431 42.011 1.00 63.25 289 SER A N 1
ATOM 2152 C CA . SER A 1 289 ? -10.034 4.752 41.439 1.00 63.25 289 SER A CA 1
ATOM 2153 C C . SER A 1 289 ? -10.072 5.829 40.349 1.00 63.25 289 SER A C 1
ATOM 2155 O O . SER A 1 289 ? -9.026 6.349 39.955 1.00 63.25 289 SER A O 1
ATOM 2157 N N . LEU A 1 290 ? -11.264 6.147 39.841 1.00 70.06 290 LEU A N 1
ATOM 2158 C CA . LEU A 1 290 ? -11.500 7.224 38.886 1.00 70.06 290 LEU A CA 1
ATOM 2159 C C . LEU A 1 290 ? -12.052 8.447 39.626 1.00 70.06 290 LEU A C 1
ATOM 2161 O O . LEU A 1 290 ? -12.909 8.285 40.496 1.00 70.06 290 LEU A O 1
ATOM 2165 N N . PRO A 1 291 ? -11.625 9.669 39.269 1.00 75.12 291 PRO A N 1
ATOM 2166 C CA . PRO A 1 291 ? -12.165 10.888 39.866 1.00 75.12 291 PRO A CA 1
ATOM 2167 C C . PRO A 1 291 ? -13.603 11.205 39.407 1.00 75.12 291 PRO A C 1
ATOM 2169 O O . PRO A 1 291 ? -14.200 12.155 39.909 1.00 75.12 291 PRO A O 1
ATOM 2172 N N . TRP A 1 292 ? -14.174 10.415 38.487 1.00 83.88 292 TRP A N 1
ATOM 2173 C CA . TRP A 1 292 ? -15.524 10.596 37.944 1.00 83.88 292 TRP A CA 1
ATOM 2174 C C . TRP A 1 292 ? -16.475 9.461 38.349 1.00 83.88 292 TRP A C 1
ATOM 2176 O O . TRP A 1 292 ? -16.032 8.317 38.499 1.00 83.88 292 TRP A O 1
ATOM 2186 N N . PRO A 1 293 ? -17.789 9.741 38.481 1.00 86.31 293 PRO A N 1
ATOM 2187 C CA . PRO A 1 293 ? -18.800 8.714 38.693 1.00 86.31 293 PRO A CA 1
ATOM 2188 C C . PRO A 1 293 ? -18.759 7.658 37.590 1.00 86.31 293 PRO A C 1
ATOM 2190 O O . PRO A 1 293 ? -18.577 7.973 36.417 1.00 86.31 293 PRO A O 1
ATOM 2193 N N . VAL A 1 294 ? -18.986 6.405 37.960 1.00 86.81 294 VAL A N 1
ATOM 2194 C CA . VAL A 1 294 ? -18.979 5.271 37.034 1.00 86.81 294 VAL A CA 1
ATOM 2195 C C . VAL A 1 294 ? -20.393 4.707 36.928 1.00 86.81 294 VAL A C 1
ATOM 2197 O O . VAL A 1 294 ? -21.069 4.561 37.946 1.00 86.81 294 VAL A O 1
ATOM 2200 N N . TRP A 1 295 ? -20.854 4.394 35.714 1.00 87.00 295 TRP A N 1
ATOM 2201 C CA . TRP A 1 295 ? -22.198 3.842 35.507 1.00 87.00 295 TRP A CA 1
ATOM 2202 C C . TRP A 1 295 ? -22.318 2.390 35.997 1.00 87.00 295 TRP A C 1
ATOM 2204 O O . TRP A 1 295 ? -23.272 2.049 36.697 1.00 87.00 295 TRP A O 1
ATOM 2214 N N . ARG A 1 296 ? -21.336 1.541 35.661 1.00 84.50 296 ARG A N 1
ATOM 2215 C CA . ARG A 1 296 ? -21.198 0.154 36.141 1.00 84.50 296 ARG A CA 1
ATOM 2216 C C . ARG A 1 296 ? -19.725 -0.190 36.359 1.00 84.50 296 ARG A C 1
ATOM 2218 O O . ARG A 1 296 ? -18.872 0.299 35.625 1.00 84.50 296 ARG A O 1
ATOM 2225 N N . SER A 1 297 ? -19.441 -1.014 37.368 1.00 80.12 297 SER A N 1
ATOM 2226 C CA . SER A 1 297 ? -18.101 -1.538 37.659 1.00 80.12 297 SER A CA 1
ATOM 2227 C C . SER A 1 297 ? -18.145 -3.073 37.616 1.00 80.12 297 SER A C 1
ATOM 2229 O O . SER A 1 297 ? -18.966 -3.649 38.337 1.00 80.12 297 SER A O 1
ATOM 2231 N N . PRO A 1 298 ? -17.313 -3.742 36.790 1.00 82.44 298 PRO A N 1
ATOM 2232 C CA . PRO A 1 298 ? -16.353 -3.166 35.835 1.00 82.44 298 PRO A CA 1
ATOM 2233 C C . PRO A 1 298 ? -17.034 -2.336 34.731 1.00 82.44 298 PRO A C 1
ATOM 2235 O O . PRO A 1 298 ? -18.248 -2.436 34.543 1.00 82.44 298 PRO A O 1
ATOM 2238 N N . LEU A 1 299 ? -16.263 -1.494 34.032 1.00 84.88 299 LEU A N 1
ATOM 2239 C CA . LEU A 1 299 ? -16.799 -0.691 32.927 1.00 84.88 299 LEU A CA 1
ATOM 2240 C C . LEU A 1 299 ? -17.375 -1.606 31.831 1.00 84.88 299 LEU A C 1
ATOM 2242 O O . LEU A 1 299 ? -16.664 -2.502 31.371 1.00 84.88 299 LEU A O 1
ATOM 2246 N N . PRO A 1 300 ? -18.623 -1.370 31.387 1.00 86.62 300 PRO A N 1
ATOM 2247 C CA . PRO A 1 300 ? -19.341 -2.303 30.529 1.00 86.62 300 PRO A CA 1
ATOM 2248 C C . PRO A 1 300 ? -18.892 -2.266 29.073 1.00 86.62 300 PRO A C 1
ATOM 2250 O O . PRO A 1 300 ? -19.171 -3.215 28.356 1.00 86.62 300 PRO A O 1
ATOM 2253 N N . TYR A 1 301 ? -18.221 -1.202 28.620 1.00 91.81 301 TYR A N 1
ATOM 2254 C CA . TYR A 1 301 ? -17.780 -1.080 27.232 1.00 91.81 301 TYR A CA 1
ATOM 2255 C C . TYR A 1 301 ? -16.275 -0.868 27.143 1.00 91.81 301 TYR A C 1
ATOM 2257 O O . TYR A 1 301 ? -15.727 0.087 27.702 1.00 91.81 301 TYR A O 1
ATOM 2265 N N . ARG A 1 302 ? -15.608 -1.748 26.403 1.00 91.25 302 ARG A N 1
ATOM 2266 C CA . ARG A 1 302 ? -14.173 -1.675 26.139 1.00 91.25 302 ARG A CA 1
ATOM 2267 C C . ARG A 1 302 ? -13.934 -1.676 24.646 1.00 91.25 302 ARG A C 1
ATOM 2269 O O . ARG A 1 302 ? -14.513 -2.481 23.917 1.00 91.25 302 ARG A O 1
ATOM 2276 N N . TYR A 1 303 ? -13.062 -0.776 24.226 1.00 91.69 303 TYR A N 1
ATOM 2277 C CA . TYR A 1 303 ? -12.658 -0.634 22.845 1.00 91.69 303 TYR A CA 1
ATOM 2278 C C . TYR A 1 303 ? -11.138 -0.643 22.758 1.00 91.69 303 TYR A C 1
ATOM 2280 O O . TYR A 1 303 ? -10.468 0.022 23.548 1.00 91.69 303 TYR A O 1
ATOM 2288 N N . VAL A 1 304 ? -10.607 -1.357 21.773 1.00 89.75 304 VAL A N 1
ATOM 2289 C CA . VAL A 1 304 ? -9.192 -1.280 21.402 1.00 89.75 304 VAL A CA 1
ATOM 2290 C C . VAL A 1 304 ? -9.114 -0.957 19.924 1.00 89.75 304 VAL A C 1
ATOM 2292 O O . VAL A 1 304 ? -9.787 -1.595 19.114 1.00 89.75 304 VAL A O 1
ATOM 2295 N N . SER A 1 305 ? -8.321 0.048 19.577 1.00 86.25 305 SER A N 1
ATOM 2296 C CA . SER A 1 305 ? -8.175 0.526 18.208 1.00 86.25 305 SER A CA 1
ATOM 2297 C C . SER A 1 305 ? -6.707 0.678 17.844 1.00 86.25 305 SER A C 1
ATOM 2299 O O . SER A 1 305 ? -5.940 1.260 18.602 1.00 86.25 305 SER A O 1
ATOM 2301 N N . ASP A 1 306 ? -6.327 0.237 16.651 1.00 80.31 306 ASP A N 1
ATOM 2302 C CA . ASP A 1 306 ? -5.051 0.603 16.015 1.00 80.31 306 ASP A CA 1
ATOM 2303 C C . ASP A 1 306 ? -5.214 1.777 15.028 1.00 80.31 306 ASP A C 1
ATOM 2305 O O . ASP A 1 306 ? -4.345 2.082 14.214 1.00 80.31 306 ASP A O 1
ATOM 2309 N N . GLY A 1 307 ? -6.378 2.437 15.062 1.00 74.06 307 GLY A N 1
ATOM 2310 C CA . GLY A 1 307 ? -6.749 3.502 14.131 1.00 74.06 307 GLY A CA 1
ATOM 2311 C C . GLY A 1 307 ? -7.335 2.976 12.821 1.00 74.06 307 GLY A C 1
ATOM 2312 O O . GLY A 1 307 ? -7.980 3.733 12.093 1.00 74.06 307 GLY A O 1
ATOM 2313 N N . ARG A 1 308 ? -7.204 1.680 12.530 1.00 70.31 308 ARG A N 1
ATOM 2314 C CA . ARG A 1 308 ? -7.753 1.022 11.338 1.00 70.31 308 ARG A CA 1
ATOM 2315 C C . ARG A 1 308 ? -8.891 0.082 11.718 1.00 70.31 308 ARG A C 1
ATOM 2317 O O . ARG A 1 308 ? -10.007 0.249 11.225 1.00 70.31 308 ARG A O 1
ATOM 2324 N N . ARG A 1 309 ? -8.626 -0.837 12.637 1.00 77.00 309 ARG A N 1
ATOM 2325 C CA . ARG A 1 309 ? -9.545 -1.805 13.228 1.00 77.00 309 ARG A CA 1
ATOM 2326 C C . ARG A 1 309 ? -9.993 -1.321 14.604 1.00 77.00 309 ARG A C 1
ATOM 2328 O O . ARG A 1 309 ? -9.291 -0.579 15.284 1.00 77.00 309 ARG A O 1
ATOM 2335 N N . LEU A 1 310 ? -11.187 -1.748 14.999 1.00 84.31 310 LEU A N 1
ATOM 2336 C CA . LEU A 1 310 ? -11.758 -1.495 16.315 1.00 84.31 310 LEU A CA 1
ATOM 2337 C C . LEU A 1 310 ? -12.284 -2.823 16.849 1.00 84.31 310 LEU A C 1
ATOM 2339 O O . LEU A 1 310 ? -13.242 -3.366 16.298 1.00 84.31 310 LEU A O 1
ATOM 2343 N N . LEU A 1 311 ? -11.671 -3.331 17.910 1.00 87.75 311 LEU A N 1
ATOM 2344 C CA . LEU A 1 311 ? -12.261 -4.399 18.701 1.00 87.75 311 LEU A CA 1
ATOM 2345 C C . LEU A 1 311 ? -13.180 -3.792 19.750 1.00 87.75 311 LEU A C 1
ATOM 2347 O O . LEU A 1 311 ? -12.842 -2.799 20.394 1.00 87.75 311 LEU A O 1
ATOM 2351 N N . PHE A 1 312 ? -14.335 -4.420 19.924 1.00 90.31 312 PHE A N 1
ATOM 2352 C CA . PHE A 1 312 ? -15.324 -4.063 20.925 1.00 90.31 312 PHE A CA 1
ATOM 2353 C C . PHE A 1 312 ? -15.622 -5.281 21.789 1.00 90.31 312 PHE A C 1
ATOM 2355 O O . PHE A 1 312 ? -15.797 -6.385 21.275 1.00 90.31 312 PHE A O 1
ATOM 2362 N N . CYS A 1 313 ? -15.705 -5.062 23.095 1.00 86.44 313 CYS A N 1
ATOM 2363 C CA . CYS A 1 313 ? -16.150 -6.064 24.045 1.00 86.44 313 CYS A CA 1
ATOM 2364 C C . CYS A 1 313 ? -17.081 -5.423 25.076 1.00 86.44 313 CYS A C 1
ATOM 2366 O O . CYS A 1 313 ? -16.729 -4.407 25.690 1.00 86.44 313 CYS A O 1
ATOM 2368 N N . ASP A 1 314 ? -18.242 -6.043 25.286 1.00 83.88 314 ASP A N 1
ATOM 2369 C CA . ASP A 1 314 ? -19.155 -5.743 26.381 1.00 83.88 314 ASP A CA 1
ATOM 2370 C C . ASP A 1 314 ? -19.131 -6.814 27.482 1.00 83.88 314 ASP A C 1
ATOM 2372 O O . ASP A 1 314 ? -18.574 -7.903 27.320 1.00 83.88 314 ASP A O 1
ATOM 2376 N N . THR A 1 315 ? -19.650 -6.455 28.659 1.00 69.19 315 THR A N 1
ATOM 2377 C CA . THR A 1 315 ? -19.769 -7.327 29.844 1.00 69.19 315 THR A CA 1
ATOM 2378 C C . THR A 1 315 ? -21.112 -7.167 30.529 1.00 69.19 315 THR A C 1
ATOM 2380 O O . THR A 1 315 ? -21.548 -5.998 30.674 1.00 69.19 315 THR A O 1
#

Sequence (315 aa):
MALEPSVLESRFTDLAVASANFGFLLPHEPLLVLYGASCEARAATAPAEAVAAARQFGDVLAAELGRRGGVRLPAGDQLARLDLLSRAGMLPGPVRDAFNDLHRFDGGAHDEWEVAAHLVGRCFALAAWLFRAVTGDSEPMTFVHASASDLRVLAQRVAVLEEDLPRLRSEFDQRAAPAPLAVAEREQLIVSARDAAYEPLREADIAAEVQRRLAKAGWDVLGVGEESQLNRSLGCVLVQPRLGGGLRADMLLTVGGQVVGIVECKRDGIDLDEAMEQAGALAKAPAGSLPWPVWRSPLPYRYVSDGRRLLFCDT

Foldseek 3Di:
DDDDPVVLLVLLCVLLVLDPQQSLCSVPASLLSLLLLQLLLPLVPPLVSNLVSLLVNLVLLLLSLCQQLLHDADPPDPVSSLVSCVVLLLADDLLSVLSCLSPPVPVVPHDSSVSSVVSSVSSSLNSQLVSCLVVVDQDADDDDNDDNVSSVVSVVSSVVCVVCVVVSVVVSVVSSNHDDDDPVSSVSSSVSSNVSSDRFDDQVRLLVLVLVVCVVVPEAEAEDPRLVCLQVDQWYKDAQDQWAPRDTARIFIDGNQATQEGEHEDGPPDDVVVVQVVSVVVLQPDQPRGPTHHPDHSRQWYWYDPSRDIDIGGD

Secondary structure (DSSP, 8-state):
-PPPHHHHHHHHHHHHHH-TTTGGGTTT-HHHHHHHHHHHHHTTT-HHHHHHHHHHHHHHHHHHHHHHHT--PPSS-HHHHHHHHHHTT-S-HHHHHHHHHHHH---TT--HHHHHHHHHHHHHHHHHHHHHHHH---PPP------HHHHHHHHHHHHHHHTTHHHHHHHHHHHTSPPP--HHHHHHHHHHHHHHTS----HHHHHHHHHHHHHHTT-EEE-TT-GGGTTSSSEEEEESPBPGGG-B-SEEEEETTEEEEEEEE--TTS-HHHHHHHHHHHHTSPTTSSSS-BSSSS-SEEEEE-SS-EEEEE-

pLDDT: mean 87.38, std 10.34, range [45.22, 98.5]

Radius of gyration: 24.81 Å; chains: 1; bounding box: 50×44×70 Å